Protein 3QZV (pdb70)

Solvent-accessible surface area: 11033 Å² total

Organism: Homo sapiens (NCBI:txid9606)

InterPro domains:
  IPR001487 Bromodomain [PF00439] (2936-3018)
  IPR001487 Bromodomain [PR00503] (2947-2960)
  IPR001487 Bromodomain [PR00503] (2961-2977)
  IPR001487 Bromodomain [PR00503] (2977-2995)
  IPR001487 Bromodomain [PR00503] (2995-3014)
  IPR001487 Bromodomain [PS50014] (2944-3014)
  IPR001487 Bromodomain [SM00297] (2925-3033)
  IPR001965 Zinc finger, PHD-type [SM00249] (392-435)
  IPR001965 Zinc finger, PHD-type [SM00249] (2869-2916)
  IPR011011 Zinc finger, FYVE/PHD-type [SSF57903] (387-443)
  IPR011011 Zinc finger, FYVE/PHD-type [SSF57903] (2859-2918)
  IPR013083 Zinc finger, RING/FYVE/PHD-type [G3DSA:3.30.40.10] (383-436)
  IPR013083 Zinc finger, RING/FYVE/PHD-type [G3DSA:3.30.40.10] (2858-2924)
  IPR018359 Bromodomain, conserved site [PS00633] (2949-3006)
  IPR018501 DDT domain [PF02791] (241-297)
  IPR018501 DDT domain [PS50827] (240-300)
  IPR018501 DDT domain [SM00571] (240-300)
  IPR019786 Zinc finger, PHD-type, conserved site [PS01359] (393-434)
  IPR019786 Zinc finger, PHD-type, conserved site [PS01359] (2870-2915)
  IPR019787 Zinc finger, PHD-finger [PF00628] (393-434)

Sequence (172 aa):
KLYCICKTPYDESKFYIGCDRCQNWYHGRCVGILQSEAELIDEYVCPQCQSTEDAMTVLTPLTEKDYEGLKRVLRSLQAHKMAWPFLEPVDPNDAPDYYGVIKEPMDLATMEERVQRRYYEKLTEFVADMTKIFDNCRYYNPSDSPFYQCAEVLESFFVQKLKGFKAGKGLG

Nearest PDB structures (foldseek):
  2f6j-assembly1_A  TM=9.750E-01  e=1.046E-29  Homo sapiens
  2ri7-assembly1_A  TM=9.521E-01  e=5.149E-30  Homo sapiens
  7lp0-assembly2_B  TM=9.942E-01  e=2.124E-17  Homo sapiens
  5h6y-assembly1_A  TM=9.830E-01  e=2.253E-17  Homo sapiens
  7jt4-assembly1_A  TM=9.662E-01  e=1.490E-17  Homo sapiens

Radius of gyration: 23.0 Å; Cα contacts (8 Å, |Δi|>4): 194; chains: 2; bounding box: 54×46×51 Å

CATH classification: 3.30.40.10 (+1 more: 1.20.920.10)

B-factor: mean 42.79, std 16.28, range [2.0, 109.0]

GO terms:
  GO:0000785 chromatin (C, IDA)
  GO:0000122 negative regulation of transcription by RNA polymerase II (P, IDA)
  GO:0008094 ATP-dependent activity, acting on DNA (F, IDA)
  GO:0005634 nucleus (C, IDA)
  GO:0043565 sequence-specific DNA binding (F, IDA)
  GO:0006338 chromatin remodeling (P, IDA)
  GO:0045944 positive regulation of transcription by RNA polymerase II (P, IMP)
  GO:0043565 sequence-specific DNA binding (F, IMP)
  GO:0006357 regulation of transcription by RNA polymerase II (P, IMP)
  GO:0007420 brain development (P, IMP)
  GO:0005515 protein binding (F, IPI)
  GO:0016589 NURF complex (C, IDA)
  GO:0005737 cytoplasm (C, TAS)
  GO:0005654 nucleoplasm (C, IDA)
  GO:0005829 cytosol (C, IDA)
  GO:0006355 regulation of DNA-templated transcription (P, IDA)
  GO:0005634 nucleus (C, EXP)
  GO:0005737 cytoplasm (C, EXP)
  GO:0070062 extracellular exosome (C, HDA)

Structure (mmCIF, N/CA/C/O backbone):
data_3QZV
#
_entry.id   3QZV
#
_cell.length_a   65.525
_cell.length_b   38.513
_cell.length_c   87.752
_cell.angle_alpha   90.00
_cell.angle_beta   111.20
_cell.angle_gamma   90.00
#
_symmetry.space_group_name_H-M   'C 1 2 1'
#
loop_
_entity.id
_entity.type
_entity.pdbx_description
1 polymer 'Nucleosome-remodeling factor subunit BPTF'
2 polymer 'Histone H4'
3 non-polymer 'ZINC ION'
4 water water
#
loop_
_atom_site.group_PDB
_atom_site.id
_atom_site.type_symbol
_atom_site.label_atom_id
_atom_site.label_alt_id
_atom_site.label_comp_id
_atom_site.label_asym_id
_atom_site.label_entity_id
_atom_site.label_seq_id
_atom_site.pdbx_PDB_ins_code
_atom_site.Cartn_x
_atom_site.Cartn_y
_atom_site.Cartn_z
_atom_site.occupancy
_atom_site.B_iso_or_equiv
_atom_site.auth_seq_id
_atom_site.auth_comp_id
_atom_site.auth_asym_id
_atom_site.auth_atom_id
_atom_site.pdbx_PDB_model_num
ATOM 1 N N . LYS A 1 8 ? 43.156 -27.578 -33.478 1.00 79.44 8 LYS A N 1
ATOM 2 C CA . LYS A 1 8 ? 43.173 -28.790 -34.353 1.00 81.66 8 LYS A CA 1
ATOM 3 C C . LYS A 1 8 ? 42.041 -28.711 -35.376 1.00 78.68 8 LYS A C 1
ATOM 4 O O . LYS A 1 8 ? 42.241 -28.989 -36.562 1.00 78.28 8 LYS A O 1
ATOM 10 N N . LEU A 1 9 ? 40.855 -28.341 -34.897 1.00 77.09 9 LEU A N 1
ATOM 11 C CA . LEU A 1 9 ? 39.733 -27.983 -35.765 1.00 74.24 9 LEU A CA 1
ATOM 12 C C . LEU A 1 9 ? 39.510 -26.473 -35.681 1.00 69.83 9 LEU A C 1
ATOM 13 O O . LEU A 1 9 ? 39.548 -25.893 -34.591 1.00 69.85 9 LEU A O 1
ATOM 18 N N . TYR A 1 10 ? 39.284 -25.848 -36.835 1.00 66.81 10 TYR A N 1
ATOM 19 C CA . TYR A 1 10 ? 39.197 -24.387 -36.951 1.00 62.82 10 TYR A CA 1
ATOM 20 C C . TYR A 1 10 ? 37.872 -23.963 -37.544 1.00 60.90 10 TYR A C 1
ATOM 21 O O . TYR A 1 10 ? 37.151 -24.786 -38.112 1.00 62.44 10 TYR A O 1
ATOM 30 N N . CYS A 1 11 ? 37.567 -22.671 -37.417 1.00 57.91 11 CYS A N 1
ATOM 31 C CA . CYS A 1 11 ? 36.446 -22.043 -38.119 1.00 56.40 11 CYS A CA 1
ATOM 32 C C . CYS A 1 11 ? 35.089 -22.550 -37.620 1.00 58.24 11 CYS A C 1
ATOM 33 O O . CYS A 1 11 ? 35.007 -23.570 -36.935 1.00 60.17 11 CYS A O 1
ATOM 36 N N . ILE A 1 12 ? 34.025 -21.835 -37.970 1.00 58.23 12 ILE A N 1
ATOM 37 C CA . ILE A 1 12 ? 32.666 -22.239 -37.591 1.00 60.41 12 ILE A CA 1
ATOM 38 C C . ILE A 1 12 ? 32.319 -23.645 -38.117 1.00 63.50 12 ILE A C 1
ATOM 39 O O . ILE A 1 12 ? 31.400 -24.293 -37.606 1.00 65.93 12 ILE A O 1
ATOM 44 N N . CYS A 1 13 ? 33.085 -24.109 -39.108 1.00 63.41 13 CYS A N 1
ATOM 45 C CA . CYS A 1 13 ? 32.865 -25.404 -39.756 1.00 66.50 13 CYS A CA 1
ATOM 46 C C . CYS A 1 13 ? 33.594 -26.582 -39.110 1.00 68.18 13 CYS A C 1
ATOM 47 O O . CYS A 1 13 ? 33.409 -27.731 -39.538 1.00 71.23 13 CYS A O 1
ATOM 50 N N . LYS A 1 14 ? 34.423 -26.303 -38.103 1.00 66.90 14 LYS A N 1
ATOM 51 C CA . LYS A 1 14 ? 35.166 -27.349 -37.381 1.00 69.63 14 LYS A CA 1
ATOM 52 C C . LYS A 1 14 ? 35.870 -28.331 -38.328 1.00 71.81 14 LYS A C 1
ATOM 53 O O . LYS A 1 14 ? 35.563 -29.530 -38.357 1.00 75.46 14 LYS A O 1
ATOM 59 N N . THR A 1 15 ? 36.802 -27.800 -39.118 1.00 70.04 15 THR A N 1
ATOM 60 C CA . THR A 1 15 ? 37.578 -28.600 -40.061 1.00 71.73 15 THR A CA 1
ATOM 61 C C . THR A 1 15 ? 39.084 -28.413 -39.822 1.00 71.14 15 THR A C 1
ATOM 62 O O . THR A 1 15 ? 39.492 -27.390 -39.262 1.00 68.33 15 THR A O 1
ATOM 66 N N . PRO A 1 16 ? 39.912 -29.406 -40.239 1.00 73.89 16 PRO A N 1
ATOM 67 C CA . PRO A 1 16 ? 41.376 -29.319 -40.133 1.00 74.45 16 PRO A CA 1
ATOM 68 C C . PRO A 1 16 ? 41.945 -28.119 -40.885 1.00 71.61 16 PRO A C 1
ATOM 69 O O . PRO A 1 16 ? 41.363 -27.689 -41.891 1.00 70.01 16 PRO A O 1
ATOM 73 N N . TYR A 1 17 ? 43.074 -27.594 -40.407 1.00 71.58 17 TYR A N 1
ATOM 74 C CA . TYR A 1 17 ? 43.763 -26.506 -41.108 1.00 69.71 17 TYR A CA 1
ATOM 75 C C . TYR A 1 17 ? 44.173 -26.919 -42.511 1.00 70.13 17 TYR A C 1
ATOM 76 O O . TYR A 1 17 ? 44.817 -27.950 -42.701 1.00 73.07 17 TYR A O 1
ATOM 85 N N . ASP A 1 18 ? 43.785 -26.110 -43.490 1.00 67.88 18 ASP A N 1
ATOM 86 C CA . ASP A 1 18 ? 44.179 -26.334 -44.876 1.00 68.61 18 ASP A CA 1
ATOM 87 C C . ASP A 1 18 ? 44.896 -25.091 -45.398 1.00 66.98 18 ASP A C 1
ATOM 88 O O . ASP A 1 18 ? 44.284 -24.036 -45.581 1.00 64.75 18 ASP A O 1
ATOM 93 N N . GLU A 1 19 ? 46.195 -25.224 -45.650 1.00 68.19 19 GLU A N 1
ATOM 94 C CA . GLU A 1 19 ? 47.007 -24.059 -46.001 1.00 67.32 19 GLU A CA 1
ATOM 95 C C . GLU A 1 19 ? 46.749 -23.557 -47.434 1.00 66.62 19 GLU A C 1
ATOM 96 O O . GLU A 1 19 ? 47.219 -22.480 -47.813 1.00 67.19 19 GLU A O 1
ATOM 102 N N . SER A 1 20 ? 45.972 -24.312 -48.208 1.00 65.62 20 SER A N 1
ATOM 103 C CA . SER A 1 20 ? 45.592 -23.894 -49.562 1.00 65.30 20 SER A CA 1
ATOM 104 C C . SER A 1 20 ? 44.415 -22.912 -49.556 1.00 62.89 20 SER A C 1
ATOM 105 O O . SER A 1 20 ? 44.097 -22.294 -50.581 1.00 63.24 20 SER A O 1
ATOM 108 N N . LYS A 1 21 ? 43.770 -22.782 -48.399 1.00 60.02 21 LYS A N 1
ATOM 109 C CA . LYS A 1 21 ? 42.585 -21.940 -48.251 1.00 58.30 21 LYS A CA 1
ATOM 110 C C . LYS A 1 21 ? 42.897 -20.603 -47.575 1.00 55.98 21 LYS A C 1
ATOM 111 O O . LYS A 1 21 ? 43.837 -20.496 -46.785 1.00 54.88 21 LYS A O 1
ATOM 117 N N . PHE A 1 22 ? 42.098 -19.594 -47.912 1.00 55.03 22 PHE A N 1
ATOM 118 C CA . PHE A 1 22 ? 42.227 -18.271 -47.340 1.00 53.47 22 PHE A CA 1
ATOM 119 C C . PHE A 1 22 ? 41.513 -18.221 -45.988 1.00 50.99 22 PHE A C 1
ATOM 120 O O . PHE A 1 22 ? 40.316 -18.516 -45.889 1.00 50.28 22 PHE A O 1
ATOM 128 N N . TYR A 1 23 ? 42.270 -17.854 -44.956 1.00 49.54 23 TYR A N 1
ATOM 129 C CA . TYR A 1 23 ? 41.730 -17.649 -43.618 1.00 48.07 23 TYR A CA 1
ATOM 130 C C . TYR A 1 23 ? 41.793 -16.173 -43.251 1.00 47.65 23 TYR A C 1
ATOM 131 O O . TYR A 1 23 ? 42.683 -15.451 -43.700 1.00 49.24 23 TYR A O 1
ATOM 140 N N . ILE A 1 24 ? 40.818 -15.731 -42.471 1.00 46.14 24 ILE A N 1
ATOM 141 C CA . ILE A 1 24 ? 40.864 -14.425 -41.825 1.00 45.87 24 ILE A CA 1
ATOM 142 C C . ILE A 1 24 ? 40.946 -14.661 -40.318 1.00 44.35 24 ILE A C 1
ATOM 143 O O . ILE A 1 24 ? 40.266 -15.541 -39.789 1.00 43.57 24 ILE A O 1
ATOM 148 N N . GLY A 1 25 ? 41.801 -13.900 -39.640 1.00 44.60 25 GLY A N 1
ATOM 149 C CA . GLY A 1 25 ? 41.984 -14.030 -38.189 1.00 43.93 25 GLY A CA 1
ATOM 150 C C . GLY A 1 25 ? 41.190 -13.010 -37.395 1.00 43.04 25 GLY A C 1
ATOM 151 O O . GLY A 1 25 ? 41.182 -11.822 -37.731 1.00 43.63 25 GLY A O 1
ATOM 152 N N . CYS A 1 26 ? 40.516 -13.470 -36.342 1.00 42.05 26 CYS A N 1
ATOM 153 C CA . CYS A 1 26 ? 39.780 -12.571 -35.453 1.00 41.39 26 CYS A CA 1
ATOM 154 C C . CYS A 1 26 ? 40.741 -11.910 -34.486 1.00 42.94 26 CYS A C 1
ATOM 155 O O . CYS A 1 26 ? 41.490 -12.571 -33.760 1.00 43.00 26 CYS A O 1
ATOM 158 N N . ASP A 1 27 ? 40.716 -10.588 -34.483 1.00 44.09 27 ASP A N 1
ATOM 159 C CA . ASP A 1 27 ? 41.659 -9.833 -33.690 1.00 46.51 27 ASP A CA 1
ATOM 160 C C . ASP A 1 27 ? 41.388 -9.940 -32.181 1.00 45.43 27 ASP A C 1
ATOM 161 O O . ASP A 1 27 ? 42.283 -9.697 -31.380 1.00 46.96 27 ASP A O 1
ATOM 166 N N . ARG A 1 28 ? 40.188 -10.391 -31.816 1.00 43.53 28 ARG A N 1
ATOM 167 C CA . ARG A 1 28 ? 39.816 -10.597 -30.407 1.00 42.89 28 ARG A CA 1
ATOM 168 C C . ARG A 1 28 ? 40.301 -11.936 -29.833 1.00 43.20 28 ARG A C 1
ATOM 169 O O . ARG A 1 28 ? 41.056 -11.949 -28.872 1.00 44.60 28 ARG A O 1
ATOM 177 N N . CYS A 1 29 ? 39.859 -13.051 -30.417 1.00 42.37 29 CYS A N 1
ATOM 178 C CA . CYS A 1 29 ? 40.250 -14.388 -29.939 1.00 43.84 29 CYS A CA 1
ATOM 179 C C . CYS A 1 29 ? 41.466 -14.968 -30.646 1.00 45.15 29 CYS A C 1
ATOM 180 O O . CYS A 1 29 ? 41.992 -15.998 -30.228 1.00 47.12 29 CYS A O 1
ATOM 183 N N . GLN A 1 30 ? 41.894 -14.320 -31.727 1.00 44.81 30 GLN A N 1
ATOM 184 C CA . GLN A 1 30 ? 43.005 -14.791 -32.565 1.00 45.86 30 GLN A CA 1
ATOM 185 C C . GLN A 1 30 ? 42.797 -16.161 -33.223 1.00 45.96 30 GLN A C 1
ATOM 186 O O . GLN A 1 30 ? 43.759 -16.785 -33.650 1.00 47.59 30 GLN A O 1
ATOM 192 N N . ASN A 1 31 ? 41.555 -16.631 -33.304 1.00 44.89 31 ASN A N 1
ATOM 193 C CA . ASN A 1 31 ? 41.259 -17.858 -34.053 1.00 45.92 31 ASN A CA 1
ATOM 194 C C . ASN A 1 31 ? 41.101 -17.509 -35.525 1.00 45.45 31 ASN A C 1
ATOM 195 O O . ASN A 1 31 ? 40.767 -16.370 -35.856 1.00 44.10 31 ASN A O 1
ATOM 200 N N . TRP A 1 32 ? 41.344 -18.480 -36.402 1.00 46.66 32 TRP A N 1
ATOM 201 C CA . TRP A 1 32 ? 41.251 -18.238 -37.837 1.00 47.08 32 TRP A CA 1
ATOM 202 C C . TRP A 1 32 ? 39.978 -18.834 -38.420 1.00 46.38 32 TRP A C 1
ATOM 203 O O . TRP A 1 32 ? 39.487 -19.871 -37.956 1.00 47.36 32 TRP A O 1
ATOM 214 N N . TYR A 1 33 ? 39.431 -18.152 -39.415 1.00 45.41 33 TYR A N 1
ATOM 215 C CA . TYR A 1 33 ? 38.173 -18.557 -40.020 1.00 45.46 33 TYR A CA 1
ATOM 216 C C . TYR A 1 33 ? 38.284 -18.544 -41.516 1.00 46.36 33 TYR A C 1
ATOM 217 O O . TYR A 1 33 ? 38.868 -17.615 -42.090 1.00 45.74 33 TYR A O 1
ATOM 226 N N . HIS A 1 34 ? 37.718 -19.566 -42.154 1.00 48.21 34 HIS A N 1
ATOM 227 C CA . HIS A 1 34 ? 37.637 -19.565 -43.610 1.00 49.91 34 HIS A CA 1
ATOM 228 C C . HIS A 1 34 ? 36.920 -18.294 -43.991 1.00 50.66 34 HIS A C 1
ATOM 229 O O . HIS A 1 34 ? 35.831 -18.020 -43.479 1.00 50.12 34 HIS A O 1
ATOM 236 N N . GLY A 1 35 ? 37.533 -17.514 -44.875 1.00 52.04 35 GLY A N 1
ATOM 237 C CA . GLY A 1 35 ? 36.871 -16.346 -45.443 1.00 54.47 35 GLY A CA 1
ATOM 238 C C . GLY A 1 35 ? 35.507 -16.707 -46.003 1.00 57.10 35 GLY A C 1
ATOM 239 O O . GLY A 1 35 ? 34.559 -15.933 -45.885 1.00 57.89 35 GLY A O 1
ATOM 240 N N . ARG A 1 36 ? 35.413 -17.901 -46.587 1.00 59.16 36 ARG A N 1
ATOM 241 C CA . ARG A 1 36 ? 34.197 -18.374 -47.255 1.00 63.00 36 ARG A CA 1
ATOM 242 C C . ARG A 1 36 ? 33.047 -18.568 -46.282 1.00 62.89 36 ARG A C 1
ATOM 243 O O . ARG A 1 36 ? 31.898 -18.277 -46.605 1.00 65.54 36 ARG A O 1
ATOM 251 N N . CYS A 1 37 ? 33.362 -19.066 -45.093 1.00 60.56 37 CYS A N 1
ATOM 252 C CA . CYS A 1 37 ? 32.337 -19.396 -44.115 1.00 60.97 37 CYS A CA 1
ATOM 253 C C . CYS A 1 37 ? 31.815 -18.166 -43.399 1.00 60.30 37 CYS A C 1
ATOM 254 O O . CYS A 1 37 ? 30.769 -18.217 -42.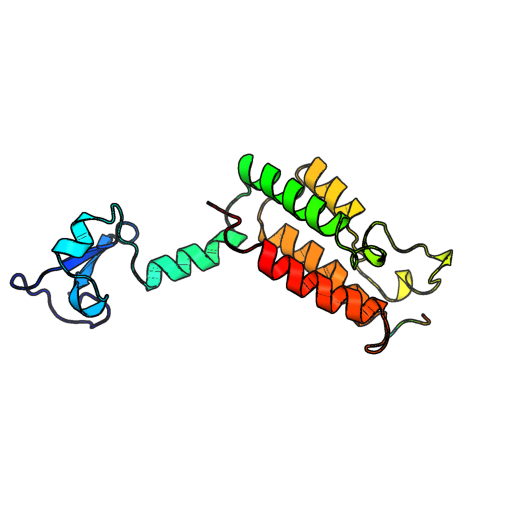749 1.00 61.31 37 CYS A O 1
ATOM 257 N N . VAL A 1 38 ? 32.542 -17.060 -43.514 1.00 59.13 38 VAL A N 1
ATOM 258 C CA . VAL A 1 38 ? 32.137 -15.824 -42.857 1.00 58.32 38 VAL A CA 1
ATOM 259 C C . VAL A 1 38 ? 31.701 -14.769 -43.877 1.00 60.92 38 VAL A C 1
ATOM 260 O O . VAL A 1 38 ? 31.468 -13.614 -43.526 1.00 61.29 38 VAL A O 1
ATOM 264 N N . GLY A 1 39 ? 31.571 -15.193 -45.130 1.00 63.42 39 GLY A N 1
ATOM 265 C CA . GLY A 1 39 ? 31.133 -14.324 -46.222 1.00 66.87 39 GLY A CA 1
ATOM 266 C C . GLY A 1 39 ? 32.114 -13.223 -46.592 1.00 66.84 39 GLY A C 1
ATOM 267 O O . GLY A 1 39 ? 31.702 -12.102 -46.925 1.00 69.47 39 GLY A O 1
ATOM 268 N N . ILE A 1 40 ? 33.410 -13.538 -46.543 1.00 64.30 40 ILE A N 1
ATOM 269 C CA . ILE A 1 40 ? 34.460 -12.541 -46.786 1.00 64.49 40 ILE A CA 1
ATOM 270 C C . ILE A 1 40 ? 35.543 -13.022 -47.772 1.00 65.51 40 ILE A C 1
ATOM 271 O O . ILE A 1 40 ? 36.237 -14.011 -47.525 1.00 63.32 40 ILE A O 1
ATOM 276 N N . LEU A 1 41 ? 35.663 -12.306 -48.891 1.00 68.83 41 LEU A N 1
ATOM 277 C CA . LEU A 1 41 ? 36.712 -12.550 -49.879 1.00 70.70 41 LEU A CA 1
ATOM 278 C C . LEU A 1 41 ? 38.016 -11.889 -49.436 1.00 69.64 41 LEU A C 1
ATOM 279 O O . LEU A 1 41 ? 37.997 -10.997 -48.582 1.00 68.19 41 LEU A O 1
ATOM 284 N N . GLN A 1 42 ? 39.140 -12.314 -50.018 1.00 70.40 42 GLN A N 1
ATOM 285 C CA . GLN A 1 42 ? 40.448 -11.751 -49.656 1.00 70.58 42 GLN A CA 1
ATOM 286 C C . GLN A 1 42 ? 40.510 -10.251 -49.918 1.00 74.18 42 GLN A C 1
ATOM 287 O O . GLN A 1 42 ? 40.952 -9.485 -49.058 1.00 73.05 42 GLN A O 1
ATOM 293 N N . SER A 1 43 ? 40.047 -9.847 -51.099 1.00 79.05 43 SER A N 1
ATOM 294 C CA . SER A 1 43 ? 39.948 -8.438 -51.472 1.00 84.10 43 SER A CA 1
ATOM 295 C C . SER A 1 43 ? 39.044 -7.644 -50.521 1.00 83.86 43 SER A C 1
ATOM 296 O O . SER A 1 43 ? 39.229 -6.441 -50.342 1.00 86.44 43 SER A O 1
ATOM 299 N N . GLU A 1 44 ? 38.073 -8.321 -49.910 1.00 81.46 44 GLU A N 1
ATOM 300 C CA . GLU A 1 44 ? 37.173 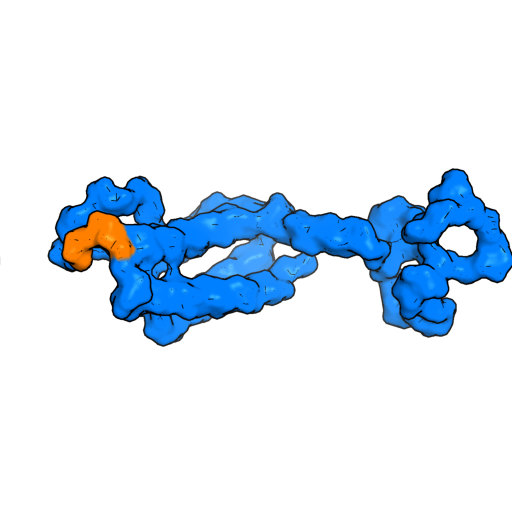-7.686 -48.943 1.00 80.98 44 GLU A CA 1
ATOM 301 C C . GLU A 1 44 ? 37.840 -7.497 -47.572 1.00 77.11 44 GLU A C 1
ATOM 302 O O . GLU A 1 44 ? 37.550 -6.527 -46.866 1.00 77.27 44 GLU A O 1
ATOM 308 N N . ALA A 1 45 ? 38.742 -8.413 -47.220 1.00 74.35 45 ALA A N 1
ATOM 309 C CA . ALA A 1 45 ? 39.428 -8.395 -45.923 1.00 71.71 45 ALA A CA 1
ATOM 310 C C . ALA A 1 45 ? 40.471 -7.280 -45.807 1.00 74.06 45 ALA A C 1
ATOM 311 O O . ALA A 1 45 ? 40.832 -6.874 -44.700 1.00 72.63 45 ALA A O 1
ATOM 313 N N . GLU A 1 46 ? 40.945 -6.786 -46.949 1.00 78.41 46 GLU A N 1
ATOM 314 C CA . GLU A 1 46 ? 41.932 -5.703 -46.974 1.00 81.75 46 GLU A CA 1
ATOM 315 C C . GLU A 1 46 ? 41.280 -4.306 -46.886 1.00 84.84 46 GLU A C 1
ATOM 316 O O . GLU A 1 46 ? 41.869 -3.308 -47.312 1.00 89.27 46 GLU A O 1
ATOM 322 N N . LEU A 1 47 ? 40.069 -4.252 -46.329 1.00 82.99 47 LEU A N 1
ATOM 323 C CA . LEU A 1 47 ? 39.291 -3.014 -46.213 1.00 85.85 47 LEU A CA 1
ATOM 324 C C . LEU A 1 47 ? 38.784 -2.808 -44.789 1.00 82.62 47 LEU A C 1
ATOM 325 O O . LEU A 1 47 ? 38.473 -1.687 -44.376 1.00 84.73 47 LEU A O 1
ATOM 330 N N . ILE A 1 48 ? 38.683 -3.908 -44.052 1.00 77.69 48 ILE A N 1
ATOM 331 C CA . ILE A 1 48 ? 38.452 -3.854 -42.624 1.00 74.39 48 ILE A CA 1
ATOM 332 C C . ILE A 1 48 ? 39.802 -3.995 -41.932 1.00 72.49 48 ILE A C 1
ATOM 333 O O . ILE A 1 48 ? 40.670 -4.749 -42.395 1.00 72.13 48 ILE A O 1
ATOM 338 N N . ASP A 1 49 ? 39.977 -3.262 -40.836 1.00 71.22 49 ASP A N 1
ATOM 339 C CA . ASP A 1 49 ? 41.252 -3.243 -40.130 1.00 70.17 49 ASP A CA 1
ATOM 340 C C . ASP A 1 49 ? 41.325 -4.349 -39.091 1.00 65.44 49 ASP A C 1
ATOM 341 O O . ASP A 1 49 ? 42.370 -4.969 -38.920 1.00 64.95 49 ASP A O 1
ATOM 346 N N . GLU A 1 50 ? 40.213 -4.585 -38.401 1.00 62.23 50 GLU A N 1
ATOM 347 C CA . GLU A 1 50 ? 40.141 -5.613 -37.375 1.00 58.45 50 GLU A CA 1
ATOM 348 C C . GLU A 1 50 ? 38.914 -6.496 -37.566 1.00 55.72 50 GLU A C 1
ATOM 349 O O . GLU A 1 50 ? 37.788 -6.070 -37.273 1.00 55.91 50 GLU A O 1
ATOM 355 N N . TYR A 1 51 ? 39.127 -7.726 -38.028 1.00 52.53 51 TYR A N 1
ATOM 356 C CA . TYR A 1 51 ? 38.045 -8.695 -38.085 1.00 48.88 51 TYR A CA 1
ATOM 357 C C . TYR A 1 51 ? 37.649 -9.153 -36.679 1.00 46.54 51 TYR A C 1
ATOM 358 O O . TYR A 1 51 ? 38.510 -9.452 -35.840 1.00 44.61 51 TYR A O 1
ATOM 367 N N . VAL A 1 52 ? 36.340 -9.192 -36.436 1.00 45.64 52 VAL A N 1
ATOM 368 C CA . VAL A 1 52 ? 35.780 -9.692 -35.185 1.00 44.05 52 VAL A CA 1
ATOM 369 C C . VAL A 1 52 ? 34.759 -10.793 -35.499 1.00 44.16 52 VAL A C 1
ATOM 370 O O . VAL A 1 52 ? 33.744 -10.536 -36.140 1.00 45.57 52 VAL A O 1
ATOM 374 N N . CYS A 1 53 ? 35.037 -12.016 -35.054 1.00 43.48 53 CYS A N 1
ATOM 375 C CA . CYS A 1 53 ? 34.247 -13.192 -35.437 1.00 44.22 53 CYS A CA 1
ATOM 376 C C . CYS A 1 53 ? 32.851 -13.274 -34.778 1.00 45.29 53 CYS A C 1
ATOM 377 O O . CYS A 1 53 ? 32.614 -12.638 -33.748 1.00 45.60 53 CYS A O 1
ATOM 380 N N . PRO A 1 54 ? 31.927 -14.065 -35.367 1.00 47.12 54 PRO A N 1
ATOM 381 C CA . PRO A 1 54 ? 30.546 -14.166 -34.859 1.00 48.70 54 PRO A CA 1
ATOM 382 C C . PRO A 1 54 ? 30.435 -14.318 -33.329 1.00 48.53 54 PRO A C 1
ATOM 383 O O . PRO A 1 54 ? 29.697 -13.565 -32.680 1.00 47.99 54 PRO A O 1
ATOM 387 N N . GLN A 1 55 ? 31.170 -15.279 -32.777 1.00 48.58 55 GLN A N 1
ATOM 388 C CA . GLN A 1 55 ? 31.143 -15.574 -31.349 1.00 49.59 55 GLN A CA 1
ATOM 389 C C . GLN A 1 55 ? 31.617 -14.397 -30.500 1.00 48.04 55 GLN A C 1
ATOM 390 O O . GLN A 1 55 ? 31.016 -14.091 -29.462 1.00 48.35 55 GLN A O 1
ATOM 396 N N . CYS A 1 56 ? 32.700 -13.757 -30.941 1.00 46.53 56 CYS A N 1
ATOM 397 C CA . CYS A 1 56 ? 33.303 -12.649 -30.204 1.00 45.36 56 CYS A CA 1
ATOM 398 C C . CYS A 1 56 ? 32.437 -11.422 -30.315 1.00 45.16 56 CYS A C 1
ATOM 399 O O . CYS A 1 56 ? 32.304 -10.657 -29.360 1.00 45.54 56 CYS A O 1
ATOM 402 N N . GLN A 1 57 ? 31.850 -11.232 -31.488 1.00 45.75 57 GLN A N 1
ATOM 403 C CA . GLN A 1 57 ? 31.026 -10.065 -31.727 1.00 46.42 57 GLN A CA 1
ATOM 404 C C . GLN A 1 57 ? 29.816 -10.059 -30.798 1.00 46.89 57 GLN A C 1
ATOM 405 O O . GLN A 1 57 ? 29.507 -9.034 -30.182 1.00 46.86 57 GLN A O 1
ATOM 411 N N . SER A 1 58 ? 29.147 -11.203 -30.676 1.00 47.10 58 SER A N 1
ATOM 412 C CA . SER A 1 58 ? 27.986 -11.287 -29.802 1.00 48.12 58 SER A CA 1
ATOM 413 C C . SER A 1 58 ? 28.389 -11.116 -28.342 1.00 46.63 58 SER A C 1
ATOM 414 O O . SER A 1 58 ? 27.614 -10.574 -27.559 1.00 47.10 58 SER A O 1
ATOM 417 N N . THR A 1 59 ? 29.593 -11.576 -27.983 1.00 45.22 59 THR A N 1
ATOM 418 C CA . THR A 1 59 ? 30.155 -11.323 -26.645 1.00 44.45 59 THR A CA 1
ATOM 419 C C . THR A 1 59 ? 30.356 -9.827 -26.397 1.00 44.13 59 THR A C 1
ATOM 420 O O . THR A 1 59 ? 29.927 -9.308 -25.369 1.00 44.85 59 THR A O 1
ATOM 424 N N . GLU A 1 60 ? 30.987 -9.134 -27.342 1.00 43.69 60 GLU A N 1
ATOM 425 C CA . GLU A 1 60 ? 31.107 -7.672 -27.267 1.00 44.52 60 GLU A CA 1
ATOM 426 C C . GLU A 1 60 ? 29.769 -6.972 -27.142 1.00 45.26 60 GLU A C 1
ATOM 427 O O . GLU A 1 60 ? 29.652 -6.012 -26.384 1.00 45.70 60 GLU A O 1
ATOM 433 N N . ASP A 1 61 ? 28.778 -7.455 -27.886 1.00 45.56 61 ASP A N 1
ATOM 434 C CA . ASP A 1 61 ? 27.443 -6.881 -27.848 1.00 47.11 61 ASP A CA 1
ATOM 435 C C . ASP A 1 61 ? 26.855 -7.044 -26.460 1.00 46.62 61 ASP A C 1
ATOM 436 O O . ASP A 1 61 ? 26.283 -6.102 -25.923 1.00 47.09 61 ASP A O 1
ATOM 441 N N . ALA A 1 62 ? 26.964 -8.258 -25.924 1.00 45.30 62 ALA A N 1
ATOM 442 C CA . ALA A 1 62 ? 26.419 -8.605 -24.610 1.00 45.85 62 ALA A CA 1
ATOM 443 C C . ALA A 1 62 ? 27.075 -7.831 -23.474 1.00 44.79 62 ALA A C 1
ATOM 444 O O . ALA A 1 62 ? 26.415 -7.499 -22.475 1.00 46.38 62 ALA A O 1
ATOM 446 N N . MET A 1 63 ? 28.364 -7.538 -23.611 1.00 43.43 63 MET A N 1
ATOM 447 C CA . MET A 1 63 ? 29.108 -6.942 -22.493 1.00 43.54 63 MET A CA 1
ATOM 448 C C . MET A 1 63 ? 29.068 -5.414 -22.412 1.00 43.78 63 MET A C 1
ATOM 449 O O . MET A 1 63 ? 29.551 -4.839 -21.444 1.00 44.32 63 MET A O 1
ATOM 454 N N . THR A 1 64 ? 28.497 -4.766 -23.431 1.00 43.94 64 THR A N 1
ATOM 455 C CA . THR A 1 64 ? 28.317 -3.307 -23.435 1.00 46.09 64 THR A CA 1
ATOM 456 C C . THR A 1 64 ? 27.634 -2.782 -22.163 1.00 48.38 64 THR A C 1
ATOM 457 O O . THR A 1 64 ? 28.007 -1.730 -21.653 1.00 48.89 64 THR A O 1
ATOM 461 N N . VAL A 1 65 ? 26.637 -3.511 -21.660 1.00 31.64 65 VAL A N 1
ATOM 462 C CA . VAL A 1 65 ? 25.889 -3.077 -20.450 1.00 31.93 65 VAL A CA 1
ATOM 463 C C . VAL A 1 65 ? 26.625 -3.365 -19.129 1.00 32.28 65 VAL A C 1
ATOM 464 O O . VAL A 1 65 ? 26.180 -2.943 -18.067 1.00 32.11 65 VAL A O 1
ATOM 468 N N . LEU A 1 66 ? 27.747 -4.078 -19.199 1.00 34.54 66 LEU A N 1
ATOM 469 C CA . LEU A 1 66 ? 28.457 -4.514 -17.988 1.00 35.14 66 LEU A CA 1
ATOM 470 C C . LEU A 1 66 ? 29.809 -3.826 -17.777 1.00 36.18 66 LEU A C 1
ATOM 471 O O . LEU A 1 66 ? 30.347 -3.857 -16.667 1.00 36.57 66 LEU A O 1
ATOM 476 N N . THR A 1 67 ? 30.367 -3.232 -18.832 1.00 36.38 67 THR A N 1
ATOM 477 C CA . THR A 1 67 ? 31.691 -2.596 -18.762 1.00 37.90 67 THR A CA 1
ATOM 478 C C . THR A 1 67 ? 31.567 -1.289 -17.982 1.00 37.25 67 THR A C 1
ATOM 479 O O . THR A 1 67 ? 30.470 -0.740 -17.898 1.00 35.34 67 THR A O 1
ATOM 483 N N . PRO A 1 68 ? 32.679 -0.784 -17.394 1.00 38.92 68 PRO A N 1
ATOM 484 C CA . PRO A 1 68 ? 32.533 0.444 -16.587 1.00 38.07 68 PRO A CA 1
ATOM 485 C C . PRO A 1 68 ? 32.059 1.630 -17.419 1.00 38.06 68 PRO A C 1
ATOM 486 O O . PRO A 1 68 ? 32.395 1.726 -18.610 1.00 39.26 68 PRO A O 1
ATOM 490 N N . LEU A 1 69 ? 31.277 2.516 -16.806 1.00 36.69 69 LEU A N 1
ATOM 491 C CA . LEU A 1 69 ? 30.883 3.747 -17.476 1.00 36.65 69 LEU A CA 1
ATOM 492 C C . LEU A 1 69 ? 32.055 4.729 -17.518 1.00 38.82 69 LEU A C 1
ATOM 493 O O . LEU A 1 69 ? 32.579 5.149 -16.480 1.00 40.19 69 LEU A O 1
ATOM 498 N N . THR A 1 70 ? 32.482 5.060 -18.729 1.00 39.48 70 THR A N 1
ATOM 499 C CA . THR A 1 70 ? 33.531 6.053 -18.934 1.00 42.06 70 THR A CA 1
ATOM 500 C C . THR A 1 70 ? 32.975 7.481 -18.776 1.00 42.21 70 THR A C 1
ATOM 501 O O . THR A 1 70 ? 31.765 7.679 -18.730 1.00 39.27 70 THR A O 1
ATOM 505 N N . GLU A 1 71 ? 33.878 8.456 -18.678 1.00 44.86 71 GLU A N 1
ATOM 506 C CA . GLU A 1 71 ? 33.528 9.874 -18.686 1.00 46.26 71 GLU A CA 1
ATOM 507 C C . GLU A 1 71 ? 32.650 10.216 -19.906 1.00 45.34 71 GLU A C 1
ATOM 508 O O . GLU A 1 71 ? 31.642 10.892 -19.768 1.00 44.57 71 GLU A O 1
ATOM 514 N N . LYS A 1 72 ? 33.041 9.740 -21.092 1.00 46.12 72 LYS A N 1
ATOM 515 C CA . LYS A 1 72 ? 32.232 9.893 -22.301 1.00 45.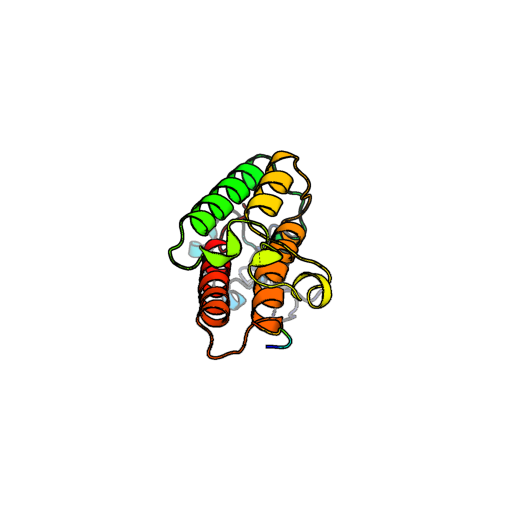71 72 LYS A CA 1
ATOM 516 C C . LYS A 1 72 ? 30.854 9.221 -22.176 1.00 42.58 72 LYS A C 1
ATOM 517 O O . LYS A 1 72 ? 29.847 9.813 -22.559 1.00 41.77 72 LYS A O 1
ATOM 523 N N . ASP A 1 73 ? 30.798 8.008 -21.624 1.00 40.65 73 ASP A N 1
ATOM 524 C CA . ASP A 1 73 ? 29.506 7.350 -21.371 1.00 38.45 73 ASP A CA 1
ATOM 525 C C . ASP A 1 73 ? 28.597 8.219 -20.506 1.00 38.27 73 ASP A C 1
ATOM 526 O O . ASP A 1 73 ? 27.400 8.289 -20.750 1.00 37.05 73 ASP A O 1
ATOM 531 N N . TYR A 1 74 ? 29.168 8.860 -19.488 1.00 39.55 74 TYR A N 1
ATOM 532 C CA . TYR A 1 74 ? 28.399 9.764 -18.638 1.00 39.73 74 TYR A CA 1
ATOM 533 C C . TYR A 1 74 ? 27.844 10.980 -19.376 1.00 40.79 74 TYR A C 1
ATOM 534 O O . TYR A 1 74 ? 26.728 11.404 -19.100 1.00 40.18 74 TYR A O 1
ATOM 543 N N . GLU A 1 75 ? 28.608 11.516 -20.326 1.00 43.90 75 GLU A N 1
ATOM 544 C CA . GLU A 1 75 ? 28.087 12.520 -21.258 1.00 45.39 75 GLU A CA 1
ATOM 545 C C . GLU A 1 75 ? 26.871 11.961 -21.995 1.00 43.74 75 GLU A C 1
ATOM 546 O O . GLU A 1 75 ? 25.848 12.645 -22.123 1.00 43.44 75 GLU A O 1
ATOM 552 N N . GLY A 1 76 ? 26.983 10.713 -22.456 1.00 42.45 76 GLY A N 1
ATOM 553 C CA . GLY A 1 76 ? 25.876 10.000 -23.098 1.00 41.24 76 GLY A CA 1
ATOM 554 C C . GLY A 1 76 ? 24.613 9.843 -22.257 1.00 39.27 76 GLY A C 1
ATOM 555 O O . GLY A 1 76 ? 23.510 10.128 -22.729 1.00 39.12 76 GLY A O 1
ATOM 556 N N . LEU A 1 77 ? 24.763 9.379 -21.017 1.00 37.74 77 LEU A N 1
ATOM 557 C CA . LEU A 1 77 ? 23.617 9.221 -20.107 1.00 35.77 77 LEU A CA 1
ATOM 558 C C . LEU A 1 77 ? 22.875 10.526 -19.880 1.00 36.36 77 LEU A C 1
ATOM 559 O O . LEU A 1 77 ? 21.650 10.531 -19.753 1.00 34.44 77 LEU A O 1
ATOM 564 N N . LYS A 1 78 ? 23.633 11.615 -19.803 1.00 38.28 78 LYS A N 1
ATOM 565 C CA . LYS A 1 78 ? 23.076 12.947 -19.647 1.00 40.19 78 LYS A CA 1
ATOM 566 C C . LYS A 1 78 ? 22.226 13.313 -20.865 1.00 40.73 78 LYS A C 1
ATOM 567 O O . LYS A 1 78 ? 21.148 13.883 -20.719 1.00 40.15 78 LYS A O 1
ATOM 573 N N . ARG A 1 79 ? 22.705 12.957 -22.059 1.00 42.02 79 ARG A N 1
ATOM 574 C CA . ARG A 1 79 ? 21.974 13.241 -23.293 1.00 43.57 79 ARG A CA 1
ATOM 575 C C . ARG A 1 79 ? 20.716 12.406 -23.375 1.00 41.14 79 ARG A C 1
ATOM 576 O O . ARG A 1 79 ? 19.654 12.915 -23.712 1.00 41.45 79 ARG A O 1
ATOM 584 N N . VAL A 1 80 ? 20.856 11.114 -23.085 1.00 38.96 80 VAL A N 1
ATOM 585 C CA . VAL A 1 80 ? 19.751 10.170 -23.127 1.00 37.60 80 VAL A CA 1
ATOM 586 C C . VAL A 1 80 ? 18.623 10.623 -22.175 1.00 36.53 80 VAL A C 1
ATOM 587 O O . VAL A 1 80 ? 17.445 10.621 -22.540 1.00 35.11 80 VAL A O 1
ATOM 591 N N . LEU A 1 81 ? 19.010 11.039 -20.970 1.00 35.76 81 LEU A N 1
ATOM 592 C CA . LEU A 1 81 ? 18.076 11.506 -19.963 1.00 35.23 81 LEU A CA 1
ATOM 593 C C . LEU A 1 81 ? 17.372 12.780 -20.416 1.00 36.39 81 LEU A C 1
ATOM 594 O O . LEU A 1 81 ? 16.175 12.929 -20.225 1.00 34.96 81 LEU A O 1
ATOM 599 N N . ARG A 1 82 ? 18.128 13.689 -21.021 1.00 38.41 82 ARG A N 1
ATOM 600 C CA . ARG A 1 82 ? 17.565 14.912 -21.543 1.00 40.84 82 ARG A CA 1
ATOM 601 C C . ARG A 1 82 ? 16.543 14.641 -22.660 1.00 41.11 82 ARG A C 1
ATOM 602 O O . ARG A 1 82 ? 15.507 15.298 -22.698 1.00 41.04 82 ARG A O 1
ATOM 610 N N . SER A 1 83 ? 16.821 13.685 -23.556 1.00 40.78 83 SER A N 1
ATOM 611 C CA . SER A 1 83 ? 15.857 13.381 -24.638 1.00 41.95 83 SER A CA 1
ATOM 612 C C . SER A 1 83 ? 14.579 12.739 -24.088 1.00 39.26 83 SER A C 1
ATOM 613 O O . SER A 1 83 ? 13.478 12.986 -24.598 1.00 39.40 83 SER A O 1
ATOM 616 N N . LEU A 1 84 ? 14.733 11.926 -23.050 1.00 35.90 84 LEU A N 1
ATOM 617 C CA . LEU A 1 84 ? 13.576 11.366 -22.370 1.00 35.07 84 LEU A CA 1
ATOM 618 C C . LEU A 1 84 ? 12.735 12.439 -21.668 1.00 34.41 84 LEU A C 1
ATOM 619 O O . LEU A 1 84 ? 11.528 12.484 -21.859 1.00 34.77 84 LEU A O 1
ATOM 624 N N . GLN A 1 85 ? 13.372 13.316 -20.896 1.00 33.99 85 GLN A N 1
ATOM 625 C CA . GLN A 1 85 ? 12.659 14.405 -20.210 1.00 34.37 85 GLN A CA 1
ATOM 626 C C . GLN A 1 85 ? 11.881 15.317 -21.166 1.00 36.31 85 GLN A C 1
ATOM 627 O O . GLN A 1 85 ? 10.886 15.9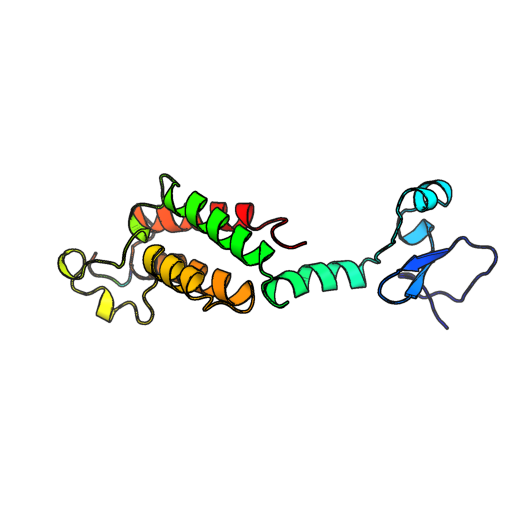26 -20.781 1.00 36.02 85 GLN A O 1
ATOM 633 N N . ALA A 1 86 ? 12.348 15.387 -22.412 1.00 38.14 86 ALA A N 1
ATOM 634 C CA . ALA A 1 86 ? 11.758 16.213 -23.448 1.00 40.55 86 ALA A CA 1
ATOM 635 C C . ALA A 1 86 ? 10.643 15.508 -24.231 1.00 40.86 86 ALA A C 1
ATOM 636 O O . ALA A 1 86 ? 9.934 16.141 -25.023 1.00 42.54 86 ALA A O 1
ATOM 638 N N . HIS A 1 87 ? 10.504 14.200 -24.037 1.00 38.60 87 HIS A N 1
ATOM 639 C CA . HIS A 1 87 ? 9.554 13.415 -24.823 1.00 38.76 87 HIS A CA 1
ATOM 640 C C . HIS A 1 87 ? 8.124 13.754 -24.392 1.00 38.71 87 HIS A C 1
ATOM 641 O O . HIS A 1 87 ? 7.853 13.938 -23.197 1.00 36.58 87 HIS A O 1
ATOM 648 N N . LYS A 1 88 ? 7.226 13.863 -25.368 1.00 40.82 88 LYS A N 1
ATOM 649 C CA . LYS A 1 88 ? 5.827 14.205 -25.110 1.00 41.58 88 LYS A CA 1
ATOM 650 C C . LYS A 1 88 ? 5.131 13.263 -24.137 1.00 39.05 88 LYS A C 1
ATOM 651 O O . LYS A 1 88 ? 4.226 13.677 -23.436 1.00 38.57 88 LYS A O 1
ATOM 657 N N . MET A 1 89 ? 5.569 12.007 -24.086 1.00 37.35 89 MET A N 1
ATOM 658 C CA . MET A 1 89 ? 4.959 11.009 -23.206 1.00 35.22 89 MET A CA 1
ATOM 659 C C . MET A 1 89 ? 5.660 10.887 -21.849 1.00 33.15 89 MET A C 1
ATOM 660 O O . MET A 1 89 ? 5.287 10.035 -21.023 1.00 31.44 89 MET A O 1
ATOM 665 N N . ALA A 1 90 ? 6.675 11.716 -21.611 1.00 32.19 90 ALA A N 1
ATOM 666 C CA . ALA A 1 90 ? 7.407 11.627 -20.354 1.00 29.92 90 ALA A CA 1
ATOM 667 C C . ALA A 1 90 ? 6.817 12.422 -19.201 1.00 29.09 90 ALA A C 1
ATOM 668 O O . ALA A 1 90 ? 7.329 12.326 -18.089 1.00 28.48 90 ALA A O 1
ATOM 670 N N . TRP A 1 91 ? 5.751 13.191 -19.447 1.00 30.56 91 TRP A N 1
ATOM 671 C CA . TRP A 1 91 ? 5.136 14.032 -18.395 1.00 30.07 91 TRP A CA 1
ATOM 672 C C . TRP A 1 91 ? 4.844 13.294 -17.044 1.00 28.54 91 TRP A C 1
ATOM 673 O O . TRP A 1 91 ? 5.022 13.880 -15.973 1.00 28.23 91 TRP A O 1
ATOM 684 N N . PRO A 1 92 ? 4.417 12.008 -17.081 1.00 27.92 92 PRO A N 1
ATOM 685 C CA . PRO A 1 92 ? 4.125 11.363 -15.787 1.00 26.83 92 PRO A CA 1
ATOM 686 C C . PRO A 1 92 ? 5.367 11.006 -14.970 1.00 25.68 92 PRO A C 1
ATOM 687 O O . PRO A 1 92 ? 5.250 10.721 -13.780 1.00 24.27 92 PRO A O 1
ATOM 691 N N . PHE A 1 93 ? 6.528 11.019 -15.627 1.00 25.36 93 PHE A N 1
ATOM 692 C CA . PHE A 1 93 ? 7.743 10.394 -15.107 1.00 24.30 93 PHE A CA 1
ATOM 693 C C . PHE A 1 93 ? 8.800 11.419 -14.715 1.00 24.06 93 PHE A C 1
ATOM 694 O O . PHE A 1 93 ? 9.849 11.040 -14.212 1.00 23.09 93 PHE A O 1
ATOM 702 N N . LEU A 1 94 ? 8.507 12.712 -14.921 1.00 24.89 94 LEU A N 1
ATOM 703 C CA . LEU A 1 94 ? 9.497 13.791 -14.671 1.00 25.56 94 LEU A CA 1
ATOM 704 C C . LEU A 1 94 ? 9.924 13.948 -13.201 1.00 26.01 94 LEU A C 1
ATOM 705 O O . LEU A 1 94 ? 11.103 14.210 -12.899 1.00 25.69 94 LEU A O 1
ATOM 710 N N . GLU A 1 95 ? 8.973 13.773 -12.296 1.00 25.12 95 GLU A N 1
ATOM 711 C CA . GLU A 1 95 ? 9.230 13.943 -10.865 1.00 26.33 95 GLU A CA 1
ATOM 712 C C . GLU A 1 95 ? 8.626 12.769 -10.101 1.00 25.05 95 GLU A C 1
ATOM 713 O O . GLU A 1 95 ? 7.767 12.063 -10.630 1.00 24.50 95 GLU A O 1
ATOM 719 N N . PRO A 1 96 ? 9.063 12.555 -8.855 1.00 25.71 96 PRO A N 1
ATOM 720 C CA . PRO A 1 96 ? 8.378 11.571 -8.005 1.00 25.57 96 PRO A CA 1
ATOM 721 C C . PRO A 1 96 ? 6.867 11.763 -7.990 1.00 25.91 96 PRO A C 1
ATOM 722 O O . PRO A 1 96 ? 6.364 12.907 -7.958 1.00 26.26 96 PRO A O 1
ATOM 726 N N . VAL A 1 97 ? 6.145 10.653 -7.968 1.00 25.15 97 VAL A N 1
ATOM 727 C CA . VAL A 1 97 ? 4.705 10.707 -7.757 1.00 26.20 97 VAL A CA 1
ATOM 728 C C . VAL A 1 97 ? 4.387 11.482 -6.462 1.00 27.64 97 VAL A C 1
ATOM 729 O O . VAL A 1 97 ? 5.011 11.256 -5.421 1.00 27.71 97 VAL A O 1
ATOM 733 N N . ASP A 1 98 ? 3.447 12.429 -6.558 1.00 29.23 98 ASP A N 1
ATOM 734 C CA . ASP A 1 98 ? 2.920 13.185 -5.422 1.00 30.74 98 ASP A CA 1
ATOM 735 C C . ASP A 1 98 ? 1.849 12.344 -4.673 1.00 31.10 98 ASP A C 1
ATOM 736 O O . ASP A 1 98 ? 0.845 11.944 -5.263 1.00 30.18 98 ASP A O 1
ATOM 741 N N . PRO A 1 99 ? 2.068 12.063 -3.365 1.00 32.28 99 PRO A N 1
ATOM 742 C CA . PRO A 1 99 ? 1.110 11.268 -2.594 1.00 33.33 99 PRO A CA 1
ATOM 743 C C . PRO A 1 99 ? -0.312 11.854 -2.677 1.00 34.97 99 PRO A C 1
ATOM 744 O O . PRO A 1 99 ? -1.287 11.107 -2.671 1.00 34.62 99 PRO A O 1
ATOM 748 N N . ASN A 1 100 ? -0.414 13.182 -2.774 1.00 36.71 100 ASN A N 1
ATOM 749 C CA . ASN A 1 100 ? -1.713 13.862 -2.867 1.00 39.03 100 ASN A CA 1
ATOM 750 C C . ASN A 1 100 ? -2.506 13.467 -4.106 1.00 38.39 100 ASN A C 1
ATOM 751 O O . ASN A 1 100 ? -3.727 13.436 -4.061 1.00 39.54 100 ASN A O 1
ATOM 756 N N . ASP A 1 101 ? -1.796 13.161 -5.192 1.00 36.91 101 ASP A N 1
ATOM 757 C CA . ASP A 1 101 ? -2.403 12.750 -6.450 1.00 36.60 101 ASP A CA 1
ATOM 758 C C . ASP A 1 101 ? -2.784 11.283 -6.449 1.00 35.55 101 ASP A C 1
ATOM 759 O O . ASP A 1 101 ? -3.667 10.874 -7.193 1.00 36.93 101 ASP A O 1
ATOM 764 N N . ALA A 1 102 ? -2.059 10.479 -5.675 1.00 33.58 102 ALA A N 1
ATOM 765 C CA . ALA A 1 102 ? -2.285 9.036 -5.636 1.00 32.03 102 ALA A CA 1
ATOM 766 C C . ALA A 1 102 ? -1.949 8.527 -4.232 1.00 31.31 102 ALA A C 1
ATOM 767 O O . ALA A 1 102 ? -0.844 7.986 -4.009 1.00 29.94 102 ALA A O 1
ATOM 769 N N . PRO A 1 103 ? -2.891 8.724 -3.283 1.00 31.26 103 PRO A N 1
ATOM 770 C CA . PRO A 1 103 ? -2.656 8.479 -1.851 1.00 31.70 103 PRO A CA 1
ATOM 771 C C . PRO A 1 103 ? -2.155 7.097 -1.489 1.00 31.49 103 PRO A C 1
ATOM 772 O O . PRO A 1 103 ? -1.480 6.950 -0.472 1.00 32.15 103 PRO A O 1
ATOM 776 N N . ASP A 1 104 ? -2.476 6.100 -2.300 1.00 30.98 104 ASP A N 1
ATOM 777 C CA . ASP A 1 104 ? -2.048 4.737 -2.037 1.00 32.12 104 ASP A CA 1
ATOM 778 C C . ASP A 1 104 ? -0.711 4.389 -2.738 1.00 30.14 104 ASP A C 1
ATOM 779 O O . ASP A 1 104 ? -0.090 3.380 -2.401 1.00 31.06 104 ASP A O 1
ATOM 784 N N . TYR A 1 105 ? -0.260 5.236 -3.670 1.00 28.00 105 TYR A N 1
ATOM 785 C CA . TYR A 1 105 ? 0.943 4.937 -4.494 1.00 26.91 105 TYR 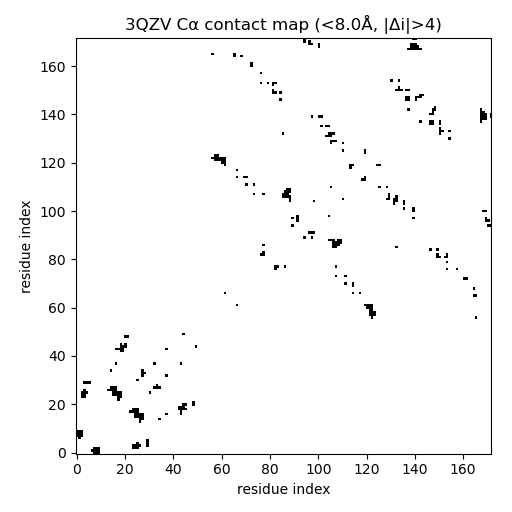A CA 1
ATOM 786 C C . TYR A 1 105 ? 2.137 4.337 -3.753 1.00 26.59 105 TYR A C 1
ATOM 787 O O . TYR A 1 105 ? 2.632 3.269 -4.118 1.00 26.58 105 TYR A O 1
ATOM 796 N N . TYR A 1 106 ? 2.586 5.009 -2.699 1.00 27.80 106 TYR A N 1
ATOM 797 C CA . TYR A 1 106 ? 3.778 4.556 -1.971 1.00 28.57 106 TYR A CA 1
ATOM 798 C C . TYR A 1 106 ? 3.557 3.326 -1.094 1.00 30.88 106 TYR A C 1
ATOM 799 O O . TYR A 1 106 ? 4.495 2.787 -0.532 1.00 32.68 106 TYR A O 1
ATOM 808 N N . GLY A 1 107 ? 2.307 2.890 -0.979 1.00 32.48 107 GLY A N 1
ATOM 809 C CA . GLY A 1 107 ? 1.982 1.622 -0.351 1.00 35.20 107 GLY A CA 1
ATOM 810 C C . GLY A 1 107 ? 1.987 0.482 -1.351 1.00 36.04 107 GLY A C 1
ATOM 811 O O . GLY A 1 107 ? 2.241 -0.657 -0.981 1.00 39.01 107 GLY A O 1
ATOM 812 N N . VAL A 1 108 ? 1.721 0.794 -2.617 1.00 34.34 108 VAL A N 1
ATOM 813 C CA . VAL A 1 108 ? 1.604 -0.202 -3.691 1.00 34.56 108 VAL A CA 1
ATOM 814 C C . VAL A 1 108 ? 2.975 -0.419 -4.326 1.00 33.38 108 VAL A C 1
ATOM 815 O O . VAL A 1 108 ? 3.414 -1.554 -4.535 1.00 34.01 108 VAL A O 1
ATOM 819 N N . ILE A 1 109 ? 3.662 0.690 -4.573 1.00 30.91 109 ILE A N 1
ATOM 820 C CA . ILE A 1 109 ? 4.944 0.683 -5.265 1.00 30.07 109 ILE A CA 1
ATOM 821 C C . ILE A 1 109 ? 6.095 0.670 -4.266 1.00 30.73 109 ILE A C 1
ATOM 822 O O . ILE A 1 109 ? 6.359 1.666 -3.589 1.00 30.51 109 ILE A O 1
ATOM 827 N N . LYS A 1 110 ? 6.779 -0.467 -4.191 1.00 32.26 110 LYS A N 1
ATOM 828 C CA . LYS A 1 110 ? 7.855 -0.659 -3.222 1.00 33.74 110 LYS A CA 1
ATOM 829 C C . LYS A 1 110 ? 9.165 0.077 -3.546 1.00 32.18 110 LYS A C 1
ATOM 830 O O . LYS A 1 110 ? 9.873 0.503 -2.628 1.00 32.51 110 LYS A O 1
ATOM 836 N N . GLU A 1 111 ? 9.491 0.201 -4.832 1.00 29.83 111 GLU A N 1
ATOM 837 C CA . GLU A 1 111 ? 10.728 0.862 -5.268 1.00 29.67 111 GLU A CA 1
ATOM 838 C C . GLU A 1 111 ? 10.409 1.953 -6.300 1.00 26.88 111 GLU A C 1
ATOM 839 O O . GLU A 1 111 ? 10.573 1.748 -7.496 1.00 26.41 111 GLU A O 1
ATOM 845 N N . PRO A 1 112 ? 9.949 3.115 -5.830 1.00 26.18 112 PRO A N 1
ATOM 846 C CA . PRO A 1 112 ? 9.564 4.155 -6.757 1.00 24.57 112 PRO A CA 1
ATOM 847 C C . PRO A 1 112 ? 10.798 4.650 -7.512 1.00 24.17 112 PRO A C 1
ATOM 848 O O . PRO A 1 112 ? 11.914 4.583 -6.977 1.00 23.42 112 PRO A O 1
ATOM 852 N N . MET A 1 113 ? 10.596 5.123 -8.739 1.00 22.56 113 MET A N 1
ATOM 853 C CA . MET A 1 113 ? 11.685 5.735 -9.512 1.00 22.57 113 MET A CA 1
ATOM 854 C C . MET A 1 113 ? 11.091 6.771 -10.440 1.00 22.41 113 MET A C 1
ATOM 855 O O . MET A 1 113 ? 9.919 6.658 -10.842 1.00 21.80 113 MET A O 1
ATOM 860 N N . ASP A 1 114 ? 11.894 7.785 -10.782 1.00 22.34 114 ASP A N 1
ATOM 861 C CA . ASP A 1 114 ? 11.456 8.851 -11.669 1.00 22.75 114 ASP A CA 1
ATOM 862 C C . ASP A 1 114 ? 12.672 9.502 -12.316 1.00 23.13 114 ASP A C 1
ATOM 863 O O . ASP A 1 114 ? 13.810 9.310 -11.869 1.00 23.30 114 ASP A O 1
ATOM 868 N N . LEU A 1 115 ? 12.428 10.299 -13.343 1.00 23.49 115 LEU A N 1
ATOM 869 C CA . LEU A 1 115 ? 13.529 10.883 -14.120 1.00 24.29 115 LEU A CA 1
ATOM 870 C C . LEU A 1 115 ? 14.399 11.893 -13.354 1.00 25.48 115 LEU A C 1
ATOM 871 O O . LEU A 1 115 ? 15.606 11.982 -13.601 1.00 26.58 115 LEU A O 1
ATOM 876 N N . ALA A 1 116 ? 13.802 12.633 -12.419 1.00 25.45 116 ALA A N 1
ATOM 877 C CA . ALA A 1 116 ? 14.559 13.618 -11.616 1.00 27.23 116 ALA A CA 1
ATOM 878 C C . ALA A 1 116 ? 15.515 12.908 -10.666 1.00 27.07 116 ALA A C 1
ATOM 879 O O . ALA A 1 116 ? 16.652 13.325 -10.504 1.00 28.81 116 ALA A O 1
ATOM 881 N N . THR A 1 117 ? 15.040 11.841 -10.041 1.00 25.85 117 THR A N 1
ATOM 882 C CA . THR A 1 117 ? 15.883 10.998 -9.187 1.00 26.36 117 THR A CA 1
ATOM 883 C C . THR A 1 117 ? 17.029 10.413 -9.999 1.00 26.31 117 THR A C 1
ATOM 884 O O . THR A 1 117 ? 18.162 10.400 -9.529 1.00 27.19 117 THR A O 1
ATOM 888 N N . MET A 1 118 ? 16.735 9.930 -11.210 1.00 25.24 118 MET A N 1
ATOM 889 C CA . MET A 1 118 ? 17.788 9.420 -12.100 1.00 26.10 118 MET A CA 1
ATOM 890 C C . MET A 1 118 ? 18.783 10.480 -12.536 1.00 28.40 118 MET A C 1
ATOM 891 O O . MET A 1 118 ? 19.969 10.170 -12.724 1.00 29.27 118 MET A O 1
ATOM 896 N N . GLU A 1 119 ? 18.316 11.718 -12.710 1.00 30.12 119 GLU A N 1
ATOM 897 C CA . GLU A 1 119 ? 19.213 12.830 -13.029 1.00 33.48 119 GLU A CA 1
ATOM 898 C C . GLU A 1 119 ? 20.162 13.146 -11.868 1.00 34.98 119 GLU A C 1
ATOM 899 O O . GLU A 1 119 ? 21.357 13.378 -12.091 1.00 36.35 119 GLU A O 1
ATOM 905 N N . GLU A 1 120 ? 19.626 13.161 -10.645 1.00 35.23 120 GLU A N 1
ATOM 906 C CA . GLU A 1 120 ? 20.441 13.292 -9.427 1.00 37.58 120 GLU A CA 1
ATOM 907 C C . GLU A 1 120 ? 21.501 12.175 -9.333 1.00 36.95 120 GLU A C 1
ATOM 908 O O . GLU A 1 120 ? 22.661 12.434 -9.019 1.00 37.81 120 GLU A O 1
ATOM 914 N N . ARG A 1 121 ? 21.096 10.943 -9.623 1.00 34.74 121 ARG A N 1
ATOM 915 C CA . ARG A 1 121 ? 22.027 9.813 -9.618 1.00 35.35 121 ARG A CA 1
ATOM 916 C C . ARG A 1 121 ? 23.147 9.897 -10.663 1.00 36.90 121 ARG A C 1
ATOM 917 O O . ARG A 1 121 ? 24.292 9.538 -10.369 1.00 38.61 121 ARG A O 1
ATOM 925 N N . VAL A 1 122 ? 22.819 10.368 -11.865 1.00 36.78 122 VAL A N 1
ATOM 926 C CA . VAL A 1 122 ? 23.825 10.631 -12.898 1.00 38.57 122 VAL A CA 1
ATOM 927 C C . VAL A 1 122 ? 24.769 11.742 -12.430 1.00 41.46 122 VAL A C 1
ATOM 928 O O . VAL A 1 122 ? 25.989 11.599 -12.547 1.00 42.76 122 VAL A O 1
ATOM 932 N N . GLN A 1 123 ? 24.200 12.826 -11.891 1.00 42.91 123 GLN A N 1
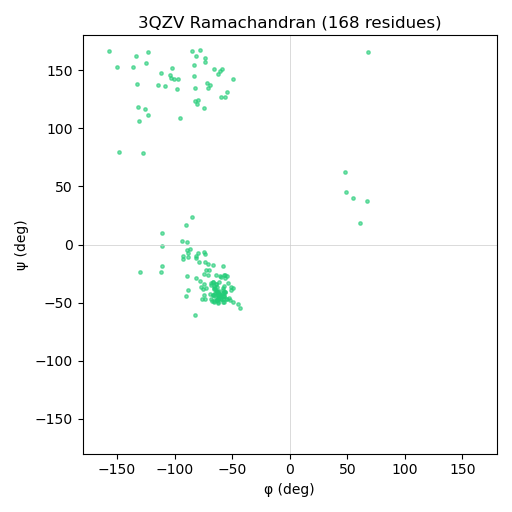ATOM 933 C CA . GLN A 1 123 ? 24.963 13.947 -11.317 1.00 46.61 123 GLN A CA 1
ATOM 934 C C . GLN A 1 123 ? 26.025 13.460 -10.340 1.00 47.63 123 GLN A C 1
ATOM 935 O O . GLN A 1 123 ? 27.172 13.894 -10.405 1.00 50.09 123 GLN A O 1
ATOM 941 N N . ARG A 1 124 ? 25.632 12.602 -9.400 1.00 46.15 124 ARG A N 1
ATOM 942 C CA . ARG A 1 124 ? 26.582 12.113 -8.400 1.00 47.49 124 ARG A CA 1
ATOM 943 C C . ARG A 1 124 ? 27.318 10.836 -8.822 1.00 46.36 124 ARG A C 1
ATOM 944 O O . ARG A 1 124 ? 27.906 10.147 -7.985 1.00 47.25 124 ARG A O 1
ATOM 952 N N . ARG A 1 125 ? 27.282 10.538 -10.122 1.00 44.71 125 ARG A N 1
ATOM 953 C CA . ARG A 1 125 ? 27.974 9.379 -10.708 1.00 43.94 125 ARG A CA 1
ATOM 954 C C . ARG A 1 125 ? 27.691 8.089 -9.936 1.00 42.19 125 ARG A C 1
ATOM 955 O O . ARG A 1 125 ? 28.597 7.298 -9.649 1.00 43.49 125 ARG A O 1
ATOM 963 N N . TYR A 1 126 ? 26.419 7.888 -9.617 1.00 39.13 126 TYR A N 1
ATOM 964 C CA . TYR A 1 126 ? 25.944 6.728 -8.864 1.00 37.58 126 TYR A CA 1
ATOM 965 C C . TYR A 1 126 ? 26.078 5.435 -9.681 1.00 35.69 126 TYR A C 1
ATOM 966 O O . TYR A 1 126 ? 26.316 4.356 -9.115 1.00 35.49 126 TYR A O 1
ATOM 975 N N . TYR A 1 127 ? 25.915 5.551 -11.001 1.00 33.61 127 TYR A N 1
ATOM 976 C CA . TYR A 1 127 ? 25.955 4.399 -11.902 1.00 33.18 127 TYR A CA 1
ATOM 977 C C . TYR A 1 127 ? 27.386 4.034 -12.248 1.00 34.63 127 TYR A C 1
ATOM 978 O O . TYR A 1 127 ? 28.207 4.915 -12.547 1.00 35.44 127 TYR A O 1
ATOM 987 N N . GLU A 1 128 ? 27.687 2.735 -12.195 1.00 35.62 128 GLU A N 1
ATOM 988 C CA . GLU A 1 128 ? 29.018 2.217 -12.564 1.00 37.18 128 GLU A CA 1
ATOM 989 C C . GLU A 1 128 ? 29.000 1.369 -13.848 1.00 36.53 128 GLU A C 1
ATOM 990 O O . GLU A 1 128 ? 30.032 1.211 -14.516 1.00 36.59 128 GLU A O 1
ATOM 996 N N . LYS A 1 129 ? 27.835 0.811 -14.173 1.00 34.47 129 LYS A N 1
ATOM 997 C CA . LYS A 1 129 ? 27.634 0.115 -15.444 1.00 34.58 129 LYS A CA 1
ATOM 998 C C . LYS A 1 129 ? 26.285 0.503 -16.072 1.00 32.40 129 LYS A C 1
ATOM 999 O O . LYS A 1 129 ? 25.354 0.906 -15.371 1.00 30.29 129 LYS A O 1
ATOM 1005 N N . LEU A 1 130 ? 26.205 0.415 -17.394 1.00 32.32 130 LEU A N 1
ATOM 1006 C CA . LEU A 1 130 ? 24.997 0.804 -18.127 1.00 30.96 130 LEU A CA 1
ATOM 1007 C C . LEU A 1 130 ? 23.774 0.020 -17.649 1.00 30.07 130 LEU A C 1
ATOM 1008 O O . LEU A 1 130 ? 22.659 0.562 -17.552 1.00 28.26 130 LEU A O 1
ATOM 1013 N N . THR A 1 131 ? 23.989 -1.246 -17.300 1.00 30.91 131 THR A N 1
ATOM 1014 C CA . THR A 1 131 ? 22.902 -2.072 -16.799 1.00 31.27 131 THR A CA 1
ATOM 1015 C C . THR A 1 131 ? 22.165 -1.505 -15.572 1.00 30.21 131 THR A C 1
ATOM 1016 O O . THR A 1 131 ? 20.981 -1.804 -15.379 1.00 29.09 131 THR A O 1
ATOM 1020 N N . GLU A 1 132 ? 22.853 -0.682 -14.768 1.00 30.11 132 GLU A N 1
ATOM 1021 C CA . GLU A 1 132 ? 22.266 -0.066 -13.562 1.00 29.39 132 GLU A CA 1
ATOM 1022 C C . GLU A 1 132 ? 21.366 1.095 -13.902 1.00 28.28 132 GLU A C 1
ATOM 1023 O O . GLU A 1 132 ? 20.351 1.331 -13.246 1.00 27.31 132 GLU A O 1
ATOM 1029 N N . PHE A 1 133 ? 21.762 1.843 -14.921 1.00 28.25 133 PHE A N 1
ATOM 1030 C CA . PHE A 1 133 ? 20.956 2.914 -15.471 1.00 27.67 133 PHE A CA 1
ATOM 1031 C C . PHE A 1 133 ? 19.693 2.344 -16.107 1.00 27.17 133 PHE A C 1
ATOM 1032 O O . PHE A 1 133 ? 18.582 2.813 -15.829 1.00 25.35 133 PHE A O 1
ATOM 1040 N N . VAL A 1 134 ? 19.868 1.330 -16.951 1.00 27.26 134 VAL A N 1
ATOM 1041 C CA . VAL A 1 134 ? 18.733 0.626 -17.583 1.00 27.66 134 VAL A CA 1
ATOM 1042 C C . VAL A 1 134 ? 17.767 0.059 -16.532 1.00 26.95 134 VAL A C 1
ATOM 1043 O O . VAL A 1 134 ? 16.546 0.124 -16.712 1.00 26.33 134 VAL A O 1
ATOM 1047 N N . ALA A 1 135 ? 18.315 -0.493 -15.447 1.00 27.12 135 ALA A N 1
ATOM 1048 C CA . ALA A 1 135 ? 17.506 -1.069 -14.376 1.00 27.11 135 ALA A CA 1
ATOM 1049 C C . ALA A 1 135 ? 16.610 -0.006 -13.742 1.00 26.84 135 ALA A C 1
ATOM 1050 O O . ALA A 1 135 ? 15.417 -0.242 -13.546 1.00 26.54 135 ALA A O 1
ATOM 1052 N N . ASP A 1 136 ? 17.177 1.163 -13.439 1.00 26.25 136 ASP A N 1
ATOM 1053 C CA . ASP A 1 136 ? 16.383 2.276 -12.921 1.00 26.05 136 ASP A CA 1
ATOM 1054 C C . ASP A 1 136 ? 15.317 2.769 -13.899 1.00 25.36 136 ASP A C 1
ATOM 1055 O O . ASP A 1 136 ? 14.183 3.052 -13.471 1.00 25.05 136 ASP A O 1
ATOM 1060 N N . MET A 1 137 ? 15.669 2.897 -15.177 1.00 25.24 137 MET A N 1
ATOM 1061 C CA . MET A 1 137 ? 14.683 3.293 -16.206 1.00 25.61 137 MET A CA 1
ATOM 1062 C C . MET A 1 137 ? 13.548 2.270 -16.281 1.00 26.25 137 MET A C 1
ATOM 1063 O O . MET A 1 137 ? 12.371 2.631 -16.395 1.00 25.92 137 MET A O 1
ATOM 1068 N N . THR A 1 138 ? 13.909 0.992 -16.225 1.00 26.47 138 THR A N 1
ATOM 1069 C CA . THR A 1 138 ? 12.942 -0.102 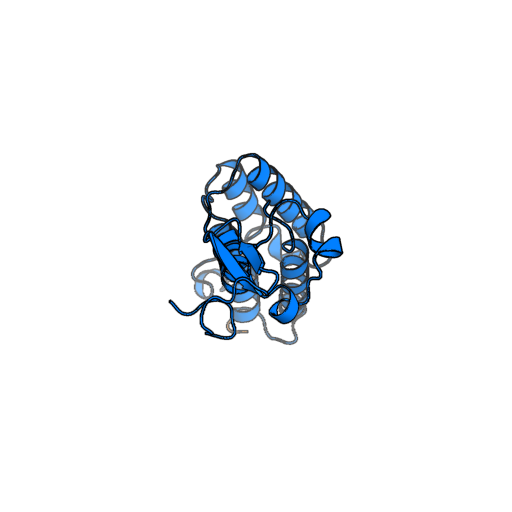-16.335 1.00 27.54 138 THR A CA 1
ATOM 1070 C C . THR A 1 138 ? 11.980 -0.122 -15.152 1.00 27.29 138 THR A C 1
ATOM 1071 O O . THR A 1 138 ? 10.785 -0.413 -15.305 1.00 28.25 138 THR A O 1
ATOM 1075 N N . LYS A 1 139 ? 12.503 0.196 -13.975 1.00 26.30 139 LYS A N 1
ATOM 1076 C CA . LYS A 1 139 ? 11.678 0.394 -12.796 1.00 26.45 139 LYS A CA 1
ATOM 1077 C C . LYS A 1 139 ? 10.583 1.443 -13.043 1.00 25.19 139 LYS A C 1
ATOM 1078 O O . LYS A 1 139 ? 9.417 1.213 -12.703 1.00 26.21 139 LYS A O 1
ATOM 1084 N N . ILE A 1 140 ? 10.946 2.583 -13.627 1.00 23.87 140 ILE A N 1
ATOM 1085 C CA . ILE A 1 140 ? 9.952 3.625 -13.922 1.00 23.54 140 ILE A CA 1
ATOM 1086 C C . ILE A 1 140 ? 8.774 3.050 -14.688 1.00 24.78 140 ILE A C 1
ATOM 1087 O O . ILE A 1 140 ? 7.613 3.311 -14.339 1.00 25.29 140 ILE A O 1
ATOM 1092 N N . PHE A 1 141 ? 9.073 2.282 -15.732 1.00 24.95 141 PHE A N 1
ATOM 1093 C CA . PHE A 1 141 ? 8.043 1.741 -16.609 1.00 26.77 141 PHE A CA 1
ATOM 1094 C C . PHE A 1 141 ? 7.276 0.592 -15.966 1.00 27.75 141 PHE A C 1
ATOM 1095 O O . PHE A 1 141 ? 6.052 0.542 -16.077 1.00 28.55 141 PHE A O 1
ATOM 1103 N N . ASP A 1 142 ? 7.992 -0.320 -15.294 1.00 27.34 142 ASP A N 1
ATOM 1104 C CA . ASP A 1 142 ? 7.347 -1.455 -14.621 1.00 28.81 142 ASP A CA 1
ATOM 1105 C C . ASP A 1 142 ? 6.403 -1.001 -13.487 1.00 28.06 142 ASP A C 1
ATOM 1106 O O . ASP A 1 142 ? 5.322 -1.556 -13.318 1.00 29.83 142 ASP A O 1
ATOM 1111 N N . ASN A 1 143 ? 6.814 0.003 -12.729 1.00 25.46 143 ASN A N 1
ATOM 1112 C CA . ASN A 1 143 ? 5.966 0.575 -11.673 1.00 25.64 143 ASN A CA 1
ATOM 1113 C C . ASN A 1 143 ? 4.681 1.115 -12.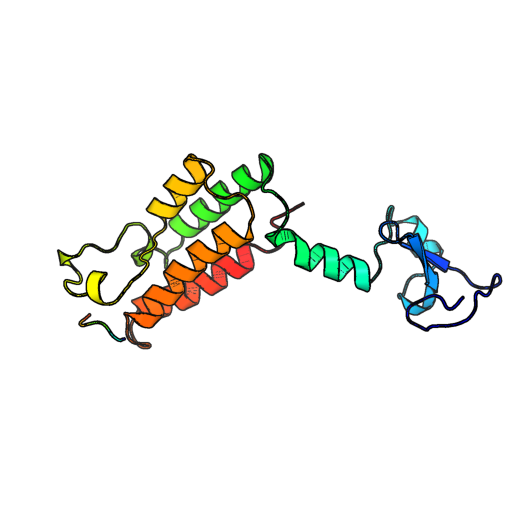272 1.00 26.11 143 ASN A C 1
ATOM 1114 O O . ASN A 1 143 ? 3.568 0.870 -11.759 1.00 26.65 143 ASN A O 1
ATOM 1119 N N . CYS A 1 144 ? 4.835 1.861 -13.364 1.00 25.24 144 CYS A N 1
ATOM 1120 C CA . CYS A 1 144 ? 3.684 2.505 -13.982 1.00 26.92 144 CYS A CA 1
ATOM 1121 C C . CYS A 1 144 ? 2.684 1.458 -14.477 1.00 29.31 144 CYS A C 1
ATOM 1122 O O . CYS A 1 144 ? 1.468 1.583 -14.274 1.00 30.06 144 CYS A O 1
ATOM 1125 N N . ARG A 1 145 ? 3.202 0.414 -15.104 1.00 30.22 145 ARG A N 1
ATOM 1126 C CA . ARG A 1 145 ? 2.345 -0.625 -15.646 1.00 33.21 145 ARG A CA 1
ATOM 1127 C C . ARG A 1 145 ? 1.727 -1.442 -14.520 1.00 34.41 145 ARG A C 1
ATOM 1128 O O . ARG A 1 145 ? 0.647 -1.995 -14.669 1.00 36.14 145 ARG A O 1
ATOM 1136 N N . TYR A 1 146 ? 2.411 -1.488 -13.380 1.00 33.48 146 TYR A N 1
ATOM 1137 C CA . TYR A 1 146 ? 1.883 -2.184 -12.213 1.00 34.80 146 TYR A CA 1
ATOM 1138 C C . TYR A 1 146 ? 0.736 -1.410 -11.543 1.00 34.05 146 TYR A C 1
ATOM 1139 O O . TYR A 1 146 ? -0.326 -1.977 -11.248 1.00 35.20 146 TYR A O 1
ATOM 1148 N N . TYR A 1 147 ? 0.944 -0.110 -11.341 1.00 31.68 147 TYR A N 1
ATOM 1149 C CA . TYR A 1 147 ? -0.004 0.727 -10.612 1.00 31.17 147 TYR A CA 1
ATOM 1150 C C . TYR A 1 147 ? -1.245 1.073 -11.437 1.00 32.73 147 TYR A C 1
ATOM 1151 O O . TYR A 1 147 ? -2.364 1.137 -10.907 1.00 32.78 147 TYR A O 1
ATOM 1160 N N . ASN A 1 148 ? -1.038 1.311 -12.728 1.00 32.53 148 ASN A N 1
ATOM 1161 C CA . ASN A 1 148 ? -2.065 1.895 -13.568 1.00 34.35 148 ASN A CA 1
ATOM 1162 C C . ASN A 1 148 ? -2.700 0.814 -14.439 1.00 38.02 148 ASN A C 1
ATOM 1163 O O . ASN A 1 148 ? -2.006 -0.119 -14.859 1.00 38.18 148 ASN A O 1
ATOM 1168 N N . PRO A 1 149 ? -4.026 0.917 -14.672 1.00 41.18 149 PRO A N 1
ATOM 1169 C CA . PRO A 1 149 ? -4.729 0.003 -15.591 1.00 45.15 149 PRO A CA 1
ATOM 1170 C C . PRO A 1 149 ? -4.191 0.087 -17.020 1.00 46.23 149 PRO A C 1
ATOM 1171 O O . PRO A 1 149 ? -3.762 1.158 -17.448 1.00 44.82 149 PRO A O 1
ATOM 1175 N N . SER A 1 150 ? -4.251 -1.031 -17.750 1.00 49.56 150 SER A N 1
ATOM 1176 C CA . SER A 1 150 ? -3.735 -1.128 -19.114 1.00 50.76 150 SER A CA 1
ATOM 1177 C C . SER A 1 150 ? -4.401 -0.170 -20.114 1.00 52.02 150 SER A C 1
ATOM 1178 O O . SER A 1 150 ? -3.784 0.222 -21.105 1.00 52.10 150 SER A O 1
ATOM 1181 N N . ASP A 1 151 ? -5.646 0.211 -19.854 1.00 53.36 151 ASP A N 1
ATOM 1182 C CA . ASP A 1 151 ? -6.345 1.147 -20.732 1.00 54.93 151 ASP A CA 1
ATOM 1183 C C . ASP A 1 151 ? -6.139 2.613 -20.347 1.00 52.27 151 ASP A C 1
ATOM 1184 O O . ASP A 1 151 ? -6.715 3.515 -20.967 1.00 53.78 151 ASP A O 1
ATOM 1189 N N . SER A 1 152 ? -5.328 2.847 -19.317 1.00 48.42 152 SER A N 1
ATOM 1190 C CA . SER A 1 152 ? -5.041 4.199 -18.859 1.00 45.89 152 SER A CA 1
ATOM 1191 C C . SER A 1 152 ? -3.930 4.813 -19.700 1.00 44.14 152 SER A C 1
ATOM 1192 O O . SER A 1 152 ? -3.004 4.102 -20.105 1.00 43.26 152 SER A O 1
ATOM 1195 N N . PRO A 1 153 ? -4.006 6.137 -19.949 1.00 43.16 153 PRO A N 1
ATOM 1196 C CA . PRO A 1 153 ? -2.954 6.811 -20.707 1.00 41.66 153 PRO A CA 1
ATOM 1197 C C . PRO A 1 153 ? -1.603 6.790 -19.999 1.00 38.52 153 PRO A C 1
ATOM 1198 O O . PRO A 1 153 ? -0.567 6.857 -20.662 1.00 37.35 153 PRO A O 1
ATOM 1202 N N . PHE A 1 154 ? -1.611 6.696 -18.669 1.00 35.84 154 PHE A N 1
ATOM 1203 C CA . PHE A 1 154 ? -0.374 6.502 -17.916 1.00 33.79 154 PHE A CA 1
ATOM 1204 C C . PHE A 1 154 ? 0.376 5.237 -18.362 1.00 33.16 154 PHE A C 1
ATOM 1205 O O . PHE A 1 154 ? 1.584 5.273 -18.605 1.00 31.35 154 PHE A O 1
ATOM 1213 N N . TYR A 1 155 ? -0.352 4.126 -18.439 1.00 34.53 155 TYR A N 1
ATOM 1214 C CA . TYR A 1 155 ? 0.204 2.839 -18.840 1.00 35.79 155 TYR A CA 1
ATOM 1215 C C . TYR A 1 155 ? 0.722 2.965 -20.285 1.00 36.87 155 TYR A C 1
ATOM 1216 O O . TYR A 1 155 ? 1.855 2.576 -20.574 1.00 36.33 155 TYR A O 1
ATOM 1225 N N . GLN A 1 156 ? -0.083 3.553 -21.167 1.00 38.54 156 GLN A N 1
ATOM 1226 C CA . GLN A 1 156 ? 0.322 3.713 -22.571 1.00 40.87 156 GLN A CA 1
ATOM 1227 C C . GLN A 1 156 ? 1.573 4.576 -22.694 1.00 38.61 156 GLN A C 1
ATOM 1228 O O . GLN A 1 156 ? 2.454 4.267 -23.495 1.00 38.79 156 GLN A O 1
ATOM 1234 N N . CYS A 1 157 ? 1.658 5.636 -21.883 1.00 36.48 157 CYS A N 1
ATOM 1235 C CA . CYS A 1 157 ? 2.869 6.476 -21.814 1.00 35.19 157 CYS A CA 1
ATOM 1236 C C . CYS A 1 157 ? 4.135 5.687 -21.451 1.00 33.42 157 CYS A C 1
ATOM 1237 O O . CYS A 1 157 ? 5.201 5.925 -22.024 1.00 33.84 157 CYS A O 1
ATOM 1240 N N . ALA A 1 158 ? 4.013 4.759 -20.508 1.00 32.33 158 ALA A N 1
ATOM 1241 C CA . ALA A 1 158 ? 5.105 3.855 -20.166 1.00 31.37 158 ALA A CA 1
ATOM 1242 C C . ALA A 1 158 ? 5.466 2.955 -21.369 1.00 33.57 158 ALA A C 1
ATOM 1243 O O . ALA A 1 158 ? 6.633 2.824 -21.725 1.00 33.89 158 ALA A O 1
ATOM 1245 N N . GLU A 1 159 ? 4.460 2.360 -22.003 1.00 36.16 159 GLU A N 1
ATOM 1246 C CA . GLU A 1 159 ? 4.678 1.516 -23.175 1.00 38.59 159 GLU A CA 1
ATOM 1247 C C . GLU A 1 159 ? 5.453 2.238 -24.289 1.00 38.75 159 GLU A C 1
ATOM 1248 O O . GLU A 1 159 ? 6.407 1.686 -24.847 1.00 39.09 159 GLU A O 1
ATOM 1254 N N . VAL A 1 160 ? 5.035 3.467 -24.593 1.00 38.56 160 VAL A N 1
ATOM 1255 C CA . VAL A 1 160 ? 5.643 4.293 -25.648 1.00 38.76 160 VAL A CA 1
ATOM 1256 C C . VAL A 1 160 ? 7.066 4.719 -25.278 1.00 36.37 160 VAL A C 1
ATOM 1257 O O . VAL A 1 160 ? 7.992 4.572 -26.081 1.00 36.77 160 VAL A O 1
ATOM 1261 N N . LEU A 1 161 ? 7.234 5.233 -24.063 1.00 33.42 161 LEU A N 1
ATOM 1262 C CA . LEU A 1 161 ? 8.524 5.742 -23.621 1.00 32.11 161 LEU A CA 1
ATOM 1263 C C . LEU A 1 161 ? 9.576 4.639 -23.509 1.00 31.37 161 LEU A C 1
ATOM 1264 O O . LEU A 1 161 ? 10.741 4.891 -23.788 1.00 31.04 161 LEU A O 1
ATOM 1269 N N . GLU A 1 162 ? 9.178 3.431 -23.095 1.00 31.63 162 GLU A N 1
ATOM 1270 C CA . GLU A 1 162 ? 10.137 2.325 -23.009 1.00 32.03 162 GLU A CA 1
ATOM 1271 C C . GLU A 1 162 ? 10.619 1.935 -24.407 1.00 34.00 162 GLU A C 1
ATOM 1272 O O . GLU A 1 162 ? 11.805 1.710 -24.616 1.00 33.57 162 GLU A O 1
ATOM 1278 N N . SER A 1 163 ? 9.683 1.864 -25.348 1.00 36.14 163 SER A N 1
ATOM 1279 C CA . SER A 1 163 ? 9.994 1.580 -26.745 1.00 39.76 163 SER A CA 1
ATOM 1280 C C . SER A 1 163 ? 10.977 2.616 -27.318 1.00 39.75 163 SER A C 1
ATOM 1281 O O . SER A 1 163 ? 11.920 2.260 -28.030 1.00 40.90 163 SER A O 1
ATOM 1284 N N . PHE A 1 164 ? 10.757 3.890 -26.979 1.00 39.41 164 PHE A N 1
ATOM 1285 C CA . PHE A 1 164 ? 11.623 5.009 -27.390 1.00 39.61 164 PHE A CA 1
ATOM 1286 C C . PHE A 1 164 ? 13.028 4.834 -26.812 1.00 38.38 164 PHE A C 1
ATOM 1287 O O . PHE A 1 164 ? 14.034 4.897 -27.533 1.00 39.19 164 PHE A O 1
ATOM 1295 N N . PHE A 1 165 ? 13.078 4.591 -25.506 1.00 36.08 165 PHE A N 1
ATOM 1296 C CA . PHE A 1 165 ? 14.322 4.443 -24.781 1.00 34.99 165 PHE A CA 1
ATOM 1297 C C . PHE A 1 165 ? 15.169 3.327 -25.344 1.00 36.08 165 PHE A C 1
ATOM 1298 O O . PHE A 1 165 ? 16.365 3.513 -25.538 1.00 35.88 165 PHE A O 1
ATOM 1306 N N . VAL A 1 166 ? 14.550 2.174 -25.595 1.00 37.45 166 VAL A N 1
ATOM 1307 C CA . VAL A 1 166 ? 15.251 1.006 -26.136 1.00 40.04 166 VAL A CA 1
ATOM 1308 C C . VAL A 1 166 ? 15.920 1.356 -27.480 1.00 42.31 166 VAL A C 1
ATOM 1309 O O . VAL A 1 166 ? 17.049 0.948 -27.750 1.00 41.92 166 VAL A O 1
ATOM 1313 N N . GLN A 1 167 ? 15.229 2.143 -28.298 1.00 44.27 167 GLN A N 1
ATOM 1314 C CA . GLN A 1 167 ? 15.814 2.636 -29.541 1.00 47.57 167 GLN A CA 1
ATOM 1315 C C . GLN A 1 167 ? 16.980 3.580 -29.314 1.00 47.28 167 GLN A C 1
ATOM 1316 O O . GLN A 1 167 ? 18.002 3.464 -29.977 1.00 48.13 167 GLN A O 1
ATOM 1322 N N . LYS A 1 168 ? 16.833 4.497 -28.359 1.00 46.59 168 LYS A N 1
ATOM 1323 C CA . LYS A 1 168 ? 17.837 5.538 -28.152 1.00 47.40 168 LYS A CA 1
ATOM 1324 C C . LYS A 1 168 ? 19.136 4.983 -27.586 1.00 46.86 168 LYS A C 1
ATOM 1325 O O . LYS A 1 168 ? 20.198 5.598 -27.755 1.00 48.27 168 LYS A O 1
ATOM 1331 N N . LEU A 1 169 ? 19.042 3.809 -26.955 1.00 44.76 169 LEU A N 1
ATOM 1332 C CA . LEU A 1 169 ? 20.181 3.114 -26.364 1.00 44.30 169 LEU A CA 1
ATOM 1333 C C . LEU A 1 169 ? 21.033 2.305 -27.352 1.00 45.42 169 LEU A C 1
ATOM 1334 O O . LEU A 1 169 ? 22.102 1.815 -27.000 1.00 44.84 169 LEU A O 1
ATOM 1339 N N . LYS A 1 170 ? 20.555 2.150 -28.580 1.00 47.26 170 LYS A N 1
ATOM 1340 C CA . LYS A 1 170 ? 21.332 1.439 -29.599 1.00 49.16 170 LYS A CA 1
ATOM 1341 C C . LYS A 1 170 ? 22.547 2.281 -29.985 1.00 49.96 170 LYS A C 1
ATOM 1342 O O . LYS A 1 170 ? 22.444 3.496 -30.119 1.00 49.94 170 LYS A O 1
ATOM 1348 N N . GLY A 1 171 ? 23.703 1.638 -30.129 1.00 51.39 171 GLY A N 1
ATOM 1349 C CA . GLY A 1 171 ? 24.961 2.344 -30.418 1.00 52.52 171 GLY A CA 1
ATOM 1350 C C . GLY A 1 171 ? 25.290 3.435 -29.405 1.00 50.99 171 GLY A C 1
ATOM 1351 O O . GLY A 1 171 ? 25.747 4.521 -29.776 1.00 51.99 171 GLY A O 1
ATOM 1352 N N . PHE A 1 172 ? 25.029 3.153 -28.130 1.00 48.74 172 PHE A N 1
ATOM 1353 C CA . PHE A 1 172 ? 25.372 4.060 -27.034 1.00 47.30 172 PHE A CA 1
ATOM 1354 C C . PHE A 1 172 ? 26.861 4.031 -26.693 1.00 48.72 172 PHE A C 1
ATOM 1355 O O . PHE A 1 172 ? 27.487 5.085 -26.528 1.00 49.30 172 PHE A O 1
ATOM 1363 N N . LYS A 1 173 ? 27.405 2.816 -26.574 1.00 49.31 173 LYS A N 1
ATOM 1364 C CA . LYS A 1 173 ? 28.748 2.576 -26.044 1.00 50.58 173 LYS A CA 1
ATOM 1365 C C . LYS A 1 173 ? 29.704 2.350 -27.168 1.00 53.56 173 LYS A C 1
ATOM 1366 O O . LYS A 1 173 ? 29.368 1.677 -28.132 1.00 55.37 173 LYS A O 1
ATOM 1372 N N . ALA A 1 174 ? 30.918 2.865 -27.009 1.00 55.39 174 ALA A N 1
ATOM 1373 C CA . ALA A 1 174 ? 31.957 2.737 -28.016 1.00 58.71 174 ALA A CA 1
ATOM 1374 C C . ALA A 1 174 ? 32.345 1.269 -28.281 1.00 59.78 174 ALA A C 1
ATOM 1375 O O . ALA A 1 174 ? 31.984 0.336 -27.548 1.00 58.67 174 ALA A O 1
ATOM 1378 N N . GLY B 2 1 ? -4.141 -2.430 -13.197 1.00 70.66 7 GLY C N 1
ATOM 1379 C CA . GLY B 2 1 ? -3.741 -1.448 -12.159 1.00 61.96 7 GLY C CA 1
ATOM 1380 C C . GLY B 2 1 ? -4.077 -1.859 -10.740 1.00 60.16 7 GLY C C 1
ATOM 1381 O O . GLY B 2 1 ? -5.239 -1.817 -10.339 1.00 60.92 7 GLY C O 1
ATOM 1382 N N . LYS B 2 2 ? -3.050 -2.232 -9.976 1.00 58.93 8 LYS C N 1
ATOM 1383 C CA . LYS B 2 2 ? -3.198 -2.538 -8.548 1.00 58.78 8 LYS C CA 1
ATOM 1384 C C . LYS B 2 2 ? -3.575 -1.321 -7.691 1.00 53.18 8 LYS C C 1
ATOM 1385 O O . LYS B 2 2 ? -4.053 -1.486 -6.565 1.00 54.38 8 LYS C O 1
ATOM 1391 N N . GLY B 2 3 ? -3.372 -0.114 -8.224 1.00 48.25 9 GLY C N 1
ATOM 1392 C CA . GLY B 2 3 ? -3.640 1.123 -7.476 1.00 44.67 9 GLY C CA 1
ATOM 1393 C C . GLY B 2 3 ? -5.073 1.624 -7.501 1.00 46.07 9 GLY C C 1
ATOM 1394 O O . GLY B 2 3 ? -5.886 1.159 -8.298 1.00 49.29 9 GLY C O 1
ATOM 1395 N N . LEU B 2 4 ? -5.384 2.573 -6.619 1.00 45.27 10 LEU C N 1
ATOM 1396 C CA . LEU B 2 4 ? -6.725 3.171 -6.567 1.00 48.45 10 LEU C CA 1
ATOM 1397 C C . LEU B 2 4 ? -6.924 4.132 -7.736 1.00 48.86 10 LEU C C 1
ATOM 1398 O O . LEU B 2 4 ? -8.054 4.347 -8.181 1.00 53.18 10 LEU C O 1
ATOM 1403 N N . GLY B 2 5 ? -5.818 4.674 -8.242 1.00 45.87 11 GLY C N 1
ATOM 1404 C CA . GLY B 2 5 ? -5.831 5.529 -9.423 1.00 47.40 11 GLY C CA 1
ATOM 1405 C C . GLY B 2 5 ? -5.260 6.907 -9.155 1.00 46.49 11 GLY C C 1
ATOM 1406 O O . GLY B 2 5 ? -5.228 7.373 -8.012 1.00 45.34 11 GLY C O 1
#

Secondary structure (DSSP, 8-state):
-EETTTTEE--TTS-EEE-TTT--EEETGGGT--HHHHTS-SS---HHHHHHHHHHTTTSBPPHHHHHHHHHHHHHHHTSTT-GGGSSPPPTTTSTTHHHH-SS---HHHHHHHHHTT--SBHHHHHHHHHHHHHHHHHHS-TTSHHHHHHHHHHHHHHHHTTT---/--S--

Foldseek 3Di:
DFAAPVRHDDDPVFDWDAAPPPRTIHGCVNQVHDPVRNVVDDGDHDPVRVVVVVVCQQPAWQDPLLLVLVLVLLVVLCVDPLQVVAADWDDCVVPVCLCVQQPDEAGSVVLVVCSVVVVDTGNNVSVVRLVSNLVSQCRPDDCPDSSNVSSVVSVVVSVVSCPPSGD/DPDPD